Protein AF-A0A943JKK0-F1 (afdb_monomer)

pLDDT: mean 85.72, std 14.64, range [37.31, 97.94]

Radius of gyration: 27.7 Å; Cα contacts (8 Å, |Δi|>4): 119; chains: 1; bounding box: 68×50×71 Å

Nearest PDB structures (foldseek):
  3cra-assembly1_A  TM=4.492E-01  e=1.818E-02  Escherichia coli K-12
  8ub3-assembly1_A  TM=1.913E-01  e=5.369E+00  synthetic construct

Structure (mmCIF, N/CA/C/O backbone):
data_AF-A0A943JKK0-F1
#
_entry.id   AF-A0A943JKK0-F1
#
loop_
_atom_site.group_PDB
_atom_site.id
_atom_site.type_symbol
_atom_site.label_atom_id
_atom_site.label_alt_id
_atom_site.label_comp_id
_atom_site.label_asym_id
_atom_site.label_entity_id
_atom_site.label_seq_id
_atom_site.pdbx_PDB_ins_code
_atom_site.Cartn_x
_atom_site.Cartn_y
_atom_site.Cartn_z
_atom_site.occupancy
_atom_site.B_iso_or_equiv
_atom_site.auth_seq_id
_atom_site.auth_comp_id
_atom_site.auth_asym_id
_atom_site.auth_atom_id
_atom_site.pdbx_PDB_model_num
ATOM 1 N N . MET A 1 1 ? -3.121 -8.117 38.762 1.00 67.38 1 MET A N 1
ATOM 2 C CA . MET A 1 1 ? -2.708 -8.122 37.340 1.00 67.38 1 MET A CA 1
ATOM 3 C C . MET A 1 1 ? -3.431 -6.968 36.655 1.00 67.38 1 MET A C 1
ATOM 5 O O . MET A 1 1 ? -4.606 -6.793 36.949 1.00 67.38 1 MET A O 1
ATOM 9 N N . ILE A 1 2 ? -2.754 -6.141 35.850 1.00 78.62 2 ILE A N 1
ATOM 10 C CA . ILE A 1 2 ? -3.379 -5.007 35.141 1.00 78.62 2 ILE A CA 1
ATOM 11 C C . ILE A 1 2 ? -3.401 -5.348 33.651 1.00 78.62 2 ILE A C 1
ATOM 13 O O . ILE A 1 2 ? -2.342 -5.577 33.073 1.00 78.62 2 ILE A O 1
ATOM 17 N N . TYR A 1 3 ? -4.588 -5.366 33.047 1.00 81.94 3 TYR A N 1
ATOM 18 C CA . TYR A 1 3 ? -4.761 -5.507 31.602 1.00 81.94 3 TYR A CA 1
ATOM 19 C C . TYR A 1 3 ? -4.951 -4.117 30.996 1.00 81.94 3 TYR A C 1
ATOM 21 O O . TYR A 1 3 ? -5.782 -3.347 31.477 1.00 81.94 3 TYR A O 1
ATOM 29 N N . LYS A 1 4 ? -4.154 -3.779 29.979 1.00 85.88 4 LYS A N 1
ATOM 30 C CA . LYS A 1 4 ? -4.267 -2.507 29.260 1.00 85.88 4 LYS A CA 1
ATOM 31 C C . LYS A 1 4 ? -5.050 -2.728 27.974 1.00 85.88 4 LYS A C 1
ATOM 33 O O . LYS A 1 4 ? -4.668 -3.569 27.169 1.00 85.88 4 LYS A O 1
ATOM 38 N N . TYR A 1 5 ? -6.099 -1.938 27.795 1.00 82.69 5 TYR A N 1
ATOM 39 C CA . TYR A 1 5 ? -6.902 -1.889 26.582 1.00 82.69 5 TYR A CA 1
ATOM 40 C C . TYR A 1 5 ? -6.873 -0.448 26.074 1.00 82.69 5 TYR A C 1
ATOM 42 O O . TYR A 1 5 ? -7.141 0.468 26.845 1.00 82.69 5 TYR A O 1
ATOM 50 N N . ASN A 1 6 ? -6.512 -0.261 24.805 1.00 88.69 6 ASN A N 1
ATOM 51 C CA . ASN A 1 6 ? -6.452 1.043 24.142 1.00 88.69 6 ASN A CA 1
ATOM 52 C C . ASN A 1 6 ? -7.433 1.015 22.972 1.00 88.69 6 ASN A C 1
ATOM 54 O O . ASN A 1 6 ? -7.021 0.890 21.821 1.00 88.69 6 ASN A O 1
ATOM 58 N N . LYS A 1 7 ? -8.726 1.006 23.296 1.00 92.12 7 LYS A N 1
ATOM 59 C CA . LYS A 1 7 ? -9.791 0.921 22.304 1.00 92.12 7 LYS A CA 1
ATOM 60 C C . LYS A 1 7 ? -10.998 1.744 22.706 1.00 92.12 7 LYS A C 1
ATOM 62 O O . LYS A 1 7 ? -11.273 1.910 23.896 1.00 92.12 7 LYS A O 1
ATOM 67 N N . LEU A 1 8 ? -11.728 2.206 21.700 1.00 95.25 8 LEU A N 1
ATOM 68 C CA . LEU A 1 8 ? -13.036 2.812 21.878 1.00 95.25 8 LEU A CA 1
ATOM 69 C C . LEU A 1 8 ? -14.038 1.742 22.339 1.00 95.25 8 LEU A C 1
ATOM 71 O O . LEU A 1 8 ? -14.029 0.616 21.843 1.00 95.25 8 LEU A O 1
ATOM 75 N N . VAL A 1 9 ? -14.896 2.071 23.303 1.00 94.94 9 VAL A N 1
ATOM 76 C CA . VAL A 1 9 ? -15.933 1.171 23.834 1.00 94.94 9 VAL A CA 1
ATOM 77 C C . VAL A 1 9 ? -17.267 1.905 23.914 1.00 94.94 9 VAL A C 1
ATOM 79 O O . VAL A 1 9 ? -17.288 3.130 23.974 1.00 94.94 9 VAL A O 1
ATOM 82 N N . ARG A 1 10 ? -18.382 1.163 23.934 1.00 94.19 10 ARG A N 1
ATOM 83 C CA . ARG A 1 10 ? -19.717 1.744 24.150 1.00 94.19 10 ARG A CA 1
ATOM 84 C C . ARG A 1 10 ? -19.819 2.353 25.555 1.00 94.19 10 ARG A C 1
ATOM 86 O O . ARG A 1 10 ? -19.245 1.824 26.507 1.00 94.19 10 ARG A O 1
ATOM 93 N N . ASP A 1 11 ? -20.649 3.382 25.695 1.00 93.12 11 ASP A N 1
ATOM 94 C CA . ASP A 1 11 ? -20.780 4.199 26.914 1.00 93.12 11 ASP A CA 1
ATOM 95 C C . ASP A 1 11 ? -21.066 3.398 28.196 1.00 93.12 11 ASP A C 1
ATOM 97 O O . ASP A 1 11 ? -20.655 3.788 29.284 1.00 93.12 11 ASP A O 1
ATOM 101 N N . LYS A 1 12 ? -21.756 2.257 28.079 1.00 94.88 12 LYS A N 1
ATOM 102 C CA . LYS A 1 12 ? -22.146 1.413 29.223 1.00 94.88 12 LYS A CA 1
ATOM 103 C C . LYS A 1 12 ? -21.113 0.350 29.608 1.00 94.88 12 LYS A C 1
ATOM 105 O O . LYS A 1 12 ? -21.279 -0.301 30.637 1.00 94.88 12 LYS A O 1
ATOM 110 N N . ILE A 1 13 ? -20.048 0.170 28.825 1.00 92.81 13 ILE A N 1
ATOM 111 C CA . ILE A 1 13 ? -19.013 -0.837 29.106 1.00 92.81 13 ILE A CA 1
ATOM 112 C C . ILE A 1 13 ? -18.278 -0.556 30.426 1.00 92.81 13 ILE A C 1
ATOM 114 O O . ILE A 1 13 ? -18.107 -1.500 31.199 1.00 92.81 13 ILE A O 1
ATOM 118 N N . PRO A 1 14 ? -17.888 0.694 30.758 1.00 92.44 14 PRO A N 1
ATOM 119 C CA . PRO A 1 14 ? -17.318 0.990 32.071 1.00 92.44 14 PRO A CA 1
ATOM 120 C C . PRO A 1 14 ? -18.225 0.560 33.237 1.00 92.44 14 PRO A C 1
ATOM 122 O O . PRO A 1 14 ? -17.764 -0.126 34.148 1.00 92.44 14 PRO A O 1
ATOM 125 N N . GLU A 1 15 ? -19.526 0.870 33.175 1.00 92.88 15 GLU A N 1
ATOM 126 C CA . GLU A 1 15 ? -20.497 0.481 34.212 1.00 92.88 15 GLU A CA 1
ATOM 127 C C . GLU A 1 15 ? -20.644 -1.042 34.341 1.00 92.88 15 GLU A C 1
ATOM 129 O O . GLU A 1 15 ? -20.812 -1.579 35.438 1.00 92.88 15 GLU A O 1
ATOM 134 N N . GLU A 1 16 ? -20.603 -1.760 33.221 1.00 93.50 16 GLU A N 1
ATOM 135 C CA . GLU A 1 16 ? -20.696 -3.217 33.208 1.00 93.50 16 GLU A CA 1
ATOM 136 C C . GLU A 1 16 ? -19.459 -3.876 33.833 1.00 93.50 16 GLU A C 1
ATOM 138 O O . GLU A 1 16 ? -19.587 -4.827 34.609 1.00 93.50 16 GLU A O 1
ATOM 143 N N . ILE A 1 17 ? -18.266 -3.334 33.571 1.00 90.94 17 ILE A N 1
ATOM 144 C CA . ILE A 1 17 ? -17.017 -3.795 34.192 1.00 90.94 17 ILE A CA 1
ATOM 145 C C . ILE A 1 17 ? -17.070 -3.598 35.714 1.00 90.94 17 ILE A C 1
ATOM 147 O O . ILE A 1 17 ? -16.696 -4.507 36.463 1.00 90.94 17 ILE A O 1
ATOM 151 N N . GLU A 1 18 ? -17.578 -2.455 36.179 1.00 91.31 18 GLU A N 1
ATOM 152 C CA . GLU A 1 18 ? -17.742 -2.173 37.609 1.00 91.31 18 GLU A CA 1
ATOM 153 C C . GLU A 1 18 ? -18.743 -3.114 38.286 1.00 91.31 18 GLU A C 1
ATOM 155 O O . GLU A 1 18 ? -18.465 -3.633 39.371 1.00 91.31 18 GLU A O 1
ATOM 160 N N . LYS A 1 19 ? -19.864 -3.428 37.624 1.00 92.56 19 LYS A N 1
ATOM 161 C CA . LYS A 1 19 ? -20.847 -4.413 38.115 1.00 92.56 19 LYS A CA 1
ATOM 162 C C . LYS A 1 19 ? -20.263 -5.819 38.268 1.00 92.56 19 LYS A C 1
ATOM 164 O O . LYS A 1 19 ? -20.701 -6.566 39.138 1.00 92.56 19 LYS A O 1
ATOM 169 N N . GLN A 1 20 ? -19.247 -6.172 37.482 1.00 92.19 20 GLN A N 1
ATOM 170 C CA . GLN A 1 20 ? -18.499 -7.429 37.630 1.00 92.19 20 GLN A CA 1
ATOM 171 C C . GLN A 1 20 ? -17.462 -7.390 38.773 1.00 92.19 20 GLN A C 1
ATOM 173 O O . GLN A 1 20 ? -16.657 -8.314 38.905 1.00 92.19 20 GLN A O 1
ATOM 178 N N . GLY A 1 21 ? -17.431 -6.324 39.581 1.00 90.81 21 GLY A N 1
ATOM 179 C CA . GLY A 1 21 ? -16.485 -6.141 40.686 1.00 90.81 21 GLY A CA 1
ATOM 180 C C . GLY A 1 21 ? -15.066 -5.771 40.240 1.00 90.81 21 GLY A C 1
ATOM 181 O O . GLY A 1 21 ? -14.140 -5.779 41.055 1.00 90.81 21 GLY A O 1
ATOM 182 N N . LYS A 1 22 ? -14.868 -5.458 38.954 1.00 91.44 22 LYS A N 1
ATOM 183 C CA . LYS A 1 22 ? -13.583 -5.015 38.399 1.00 91.44 22 LYS A CA 1
ATOM 184 C C . LYS A 1 22 ? -13.527 -3.487 38.403 1.00 91.44 22 LYS A C 1
ATOM 186 O O . LYS A 1 22 ? -14.546 -2.819 38.337 1.00 91.44 22 LYS A O 1
ATOM 191 N N . LYS A 1 23 ? -12.324 -2.915 38.458 1.00 88.25 23 LYS A N 1
ATOM 192 C CA . LYS A 1 23 ? -12.119 -1.465 38.311 1.00 88.25 23 LYS A CA 1
ATOM 193 C C . LYS A 1 23 ? -11.547 -1.176 36.928 1.00 88.25 23 LYS A C 1
ATOM 195 O O . LYS A 1 23 ? -10.556 -1.804 36.553 1.00 88.25 23 LYS A O 1
ATOM 200 N N . CYS A 1 24 ? -12.128 -0.229 36.196 1.00 91.00 24 CYS A N 1
ATOM 201 C CA . CYS A 1 24 ? -11.593 0.256 34.923 1.00 91.00 24 CYS A CA 1
ATOM 202 C C . CYS A 1 24 ? -11.137 1.713 35.022 1.00 91.00 24 CYS A C 1
ATOM 204 O O . CYS A 1 24 ? -11.625 2.481 35.846 1.00 91.00 24 CYS A O 1
ATOM 206 N N . LYS A 1 25 ? -10.200 2.093 34.154 1.00 92.06 25 LYS A N 1
ATOM 207 C CA . LYS A 1 25 ? -9.809 3.483 33.915 1.00 92.06 25 LYS A CA 1
ATOM 208 C C . LYS A 1 25 ? -10.159 3.808 32.465 1.00 92.06 25 LYS A C 1
ATOM 210 O O . LYS A 1 25 ? -9.805 3.024 31.590 1.00 92.06 25 LYS A O 1
ATOM 215 N N . TYR A 1 26 ? -10.821 4.934 32.232 1.00 93.12 26 TYR A N 1
ATOM 216 C CA . TYR A 1 26 ? -11.187 5.419 30.902 1.00 93.12 26 TYR A CA 1
ATOM 217 C C . TYR A 1 26 ? -10.984 6.937 30.816 1.00 93.12 26 TYR A C 1
ATOM 219 O O . TYR A 1 26 ? -10.815 7.605 31.838 1.00 93.12 26 TYR A O 1
ATOM 227 N N . GLU A 1 27 ? -10.973 7.463 29.597 1.00 94.00 27 GLU A N 1
ATOM 228 C CA . GLU A 1 27 ? -10.945 8.894 29.296 1.00 94.00 27 GLU A CA 1
ATOM 229 C C . GLU A 1 27 ? -12.020 9.217 28.254 1.00 94.00 27 GLU A C 1
ATOM 231 O O . GLU A 1 27 ? -12.395 8.351 27.465 1.00 94.00 27 GLU A O 1
ATOM 236 N N . ILE A 1 28 ? -12.523 10.452 28.263 1.00 95.12 28 ILE A N 1
ATOM 237 C CA . ILE A 1 28 ? -13.412 10.957 27.213 1.00 95.12 28 ILE A CA 1
ATOM 238 C C . ILE A 1 28 ? -12.535 11.638 26.162 1.00 95.12 28 ILE A C 1
ATOM 240 O O . ILE A 1 28 ? -11.741 12.517 26.499 1.00 95.12 28 ILE A O 1
ATOM 244 N N . LEU A 1 29 ? -12.648 11.196 24.910 1.00 94.50 29 LEU A N 1
ATOM 245 C CA . LEU A 1 29 ? -11.827 11.683 23.802 1.00 94.50 29 LEU A CA 1
ATOM 246 C C . LEU A 1 29 ? -12.318 13.043 23.287 1.00 94.50 29 LEU A C 1
ATOM 248 O O . LEU A 1 29 ? -13.509 13.343 23.337 1.00 94.50 29 LEU A O 1
ATOM 252 N N . ASP A 1 30 ? -11.387 13.842 22.766 1.00 95.19 30 ASP A N 1
ATOM 253 C CA . ASP A 1 30 ? -11.696 15.016 21.941 1.00 95.19 30 ASP A CA 1
ATOM 254 C C . ASP A 1 30 ? -12.118 14.598 20.518 1.00 95.19 30 ASP A C 1
ATOM 256 O O . ASP A 1 30 ? -11.914 13.450 20.121 1.00 95.19 30 ASP A O 1
ATOM 260 N N . ASP A 1 31 ? -12.688 15.525 19.743 1.00 91.94 31 ASP A N 1
ATOM 261 C CA . ASP A 1 31 ? -13.208 15.243 18.398 1.00 91.94 31 ASP A CA 1
ATOM 262 C C . ASP A 1 31 ? -12.147 14.639 17.461 1.00 91.94 31 ASP A C 1
ATOM 264 O O . ASP A 1 31 ? -12.410 13.651 16.773 1.00 91.94 31 ASP A O 1
ATOM 268 N N . GLU A 1 32 ? -10.926 15.183 17.447 1.00 90.81 32 GLU A N 1
ATOM 269 C CA . GLU A 1 32 ? -9.872 14.719 16.538 1.00 90.81 32 GLU A CA 1
ATOM 270 C C . GLU A 1 32 ? -9.444 13.280 16.862 1.00 90.81 32 GLU A C 1
ATOM 272 O O . GLU A 1 32 ? -9.317 12.438 15.965 1.00 90.81 32 GLU A O 1
ATOM 277 N N . LYS A 1 33 ? -9.236 12.978 18.148 1.00 93.25 33 LYS A N 1
ATOM 278 C CA . LYS A 1 33 ? -8.909 11.624 18.602 1.00 93.25 33 LYS A CA 1
ATOM 279 C C . LYS A 1 33 ? -10.082 10.678 18.396 1.00 93.25 33 LYS A C 1
ATOM 281 O O . LYS A 1 33 ? -9.866 9.569 17.920 1.00 93.25 33 LYS A O 1
ATOM 286 N N . TYR A 1 34 ? -11.304 11.106 18.700 1.00 94.56 34 TYR A N 1
ATOM 287 C CA . TYR A 1 34 ? -12.506 10.296 18.527 1.00 94.56 34 TYR A CA 1
ATOM 288 C C . TYR A 1 34 ? -12.706 9.880 17.065 1.00 94.56 34 TYR A C 1
ATOM 290 O O . TYR A 1 34 ? -12.940 8.704 16.798 1.00 94.56 34 TYR A O 1
ATOM 298 N N . SER A 1 35 ? -12.507 10.799 16.114 1.00 92.38 35 SER A N 1
ATOM 299 C CA . SER A 1 35 ? -12.562 10.500 14.677 1.00 92.38 35 SER A CA 1
ATOM 300 C C . SER A 1 35 ? -11.585 9.386 14.273 1.00 92.38 35 SER A C 1
ATOM 302 O O . SER A 1 35 ? -11.971 8.424 13.608 1.00 92.38 35 SER A O 1
ATOM 304 N N . LYS A 1 36 ? -10.328 9.469 14.735 1.00 93.38 36 LYS A N 1
ATOM 305 C CA . LYS A 1 36 ? -9.298 8.448 14.465 1.00 93.38 36 LYS A CA 1
ATOM 306 C C . LYS A 1 36 ? -9.621 7.114 15.140 1.00 93.38 36 LYS A C 1
ATOM 308 O O . LYS A 1 36 ? -9.388 6.057 14.556 1.00 93.38 36 LYS A O 1
ATOM 313 N N . GLU A 1 37 ? -10.136 7.147 16.367 1.00 96.00 37 GLU A N 1
ATOM 314 C CA . GLU A 1 37 ? -10.514 5.936 17.098 1.00 96.00 37 GLU A CA 1
ATOM 315 C C . GLU A 1 37 ? -11.773 5.271 16.518 1.00 96.00 37 GLU A C 1
ATOM 317 O O . GLU A 1 37 ? -11.855 4.049 16.558 1.00 96.00 37 GLU A O 1
ATOM 322 N N . LEU A 1 38 ? -12.701 6.013 15.898 1.00 96.31 38 LEU A N 1
ATOM 323 C CA . LEU A 1 38 ? -13.831 5.440 15.153 1.00 96.31 38 LEU A CA 1
ATOM 324 C C . LEU A 1 38 ? -13.374 4.617 13.939 1.00 96.31 38 LEU A C 1
ATOM 326 O O . LEU A 1 38 ? -13.871 3.510 13.738 1.00 96.31 38 LEU A O 1
ATOM 330 N N . ASP A 1 39 ? -12.408 5.114 13.157 1.00 94.12 39 ASP A N 1
ATOM 331 C CA . ASP A 1 39 ? -11.861 4.366 12.014 1.00 94.12 39 ASP A CA 1
ATOM 332 C C . ASP A 1 39 ? -11.150 3.082 12.481 1.00 94.12 39 ASP A C 1
ATOM 334 O O . ASP A 1 39 ? -11.332 2.010 11.897 1.00 94.12 39 ASP A O 1
ATOM 338 N N . LYS A 1 40 ? -10.381 3.159 13.578 1.00 95.31 40 LYS A N 1
ATOM 339 C CA . LYS A 1 40 ? -9.772 1.972 14.202 1.00 95.31 40 LYS A CA 1
ATOM 340 C C . LYS A 1 40 ? -10.826 1.000 14.717 1.00 95.31 40 LYS A C 1
ATOM 342 O O . LYS A 1 40 ? -10.668 -0.205 14.538 1.00 95.31 40 LYS A O 1
ATOM 347 N N . LYS A 1 41 ? -11.893 1.517 15.328 1.00 96.75 41 LYS A N 1
ATOM 348 C CA . LYS A 1 41 ? -12.983 0.706 15.862 1.00 96.75 41 LYS A CA 1
ATOM 349 C C . LYS A 1 41 ? -13.714 -0.039 14.751 1.00 96.75 41 LYS A C 1
ATOM 351 O O . LYS A 1 41 ? -13.982 -1.220 14.904 1.00 96.75 41 LYS A O 1
ATOM 356 N N . LEU A 1 42 ? -13.944 0.597 13.600 1.00 97.38 42 LEU A N 1
ATOM 357 C CA . LEU A 1 42 ? -14.543 -0.066 12.440 1.00 97.38 42 LEU A CA 1
ATOM 358 C C . LEU A 1 42 ? -13.690 -1.250 11.964 1.00 97.38 42 LEU A C 1
ATOM 360 O O . LEU A 1 42 ? -14.228 -2.312 11.670 1.00 97.38 42 LEU A O 1
ATOM 364 N N . LEU A 1 43 ? -12.366 -1.081 11.912 1.00 96.00 43 LEU A N 1
ATOM 365 C CA . LEU A 1 43 ? -11.452 -2.169 11.559 1.00 96.00 43 LEU A CA 1
ATOM 366 C C . LEU A 1 43 ? -11.437 -3.285 12.612 1.00 96.00 43 LEU A C 1
ATOM 368 O O . LEU A 1 43 ? -11.379 -4.451 12.232 1.00 96.00 43 LEU A O 1
ATOM 372 N N . GLU A 1 44 ? -11.477 -2.952 13.907 1.00 95.06 44 GLU A N 1
ATOM 373 C CA . GLU A 1 44 ? -11.594 -3.934 14.999 1.00 95.06 44 GLU A CA 1
ATOM 374 C C . GLU A 1 44 ? -12.835 -4.812 14.791 1.00 95.06 44 GLU A C 1
ATOM 376 O O . GLU A 1 44 ? -12.687 -6.016 14.601 1.00 95.06 44 GLU A O 1
ATOM 381 N N . GLU A 1 45 ? -14.026 -4.210 14.706 1.00 96.38 45 GLU A N 1
ATOM 382 C CA . GLU A 1 45 ? -15.291 -4.955 14.599 1.00 96.38 45 GLU A CA 1
ATOM 383 C C . GLU A 1 45 ? -15.401 -5.754 13.292 1.00 96.38 45 GLU A C 1
ATOM 385 O O . GLU A 1 45 ? -15.892 -6.881 13.276 1.00 96.38 45 GLU A O 1
ATOM 390 N N . VAL A 1 46 ? -14.906 -5.214 12.170 1.00 97.50 46 VAL A N 1
ATOM 391 C CA . VAL A 1 46 ? -14.877 -5.954 10.896 1.00 97.50 46 VAL A CA 1
ATOM 392 C C . VAL A 1 46 ? -13.976 -7.184 11.002 1.00 97.50 46 VAL A C 1
ATOM 394 O O . VAL A 1 46 ? -14.335 -8.240 10.484 1.00 97.50 46 VAL A O 1
ATOM 397 N N . ASN A 1 47 ? -12.828 -7.081 11.677 1.00 95.12 47 ASN A N 1
ATOM 398 C CA . ASN A 1 47 ? -11.946 -8.228 11.894 1.00 95.12 47 ASN A CA 1
ATOM 399 C C . ASN A 1 47 ? -12.558 -9.249 12.865 1.00 95.12 47 ASN A C 1
ATOM 401 O O . ASN A 1 47 ? -12.418 -10.449 12.630 1.00 95.12 47 ASN A O 1
ATOM 405 N N . GLU A 1 48 ? -13.258 -8.803 13.913 1.00 94.44 48 GLU A N 1
ATOM 406 C CA . GLU A 1 48 ? -13.999 -9.691 14.821 1.00 94.44 48 GLU A CA 1
ATOM 407 C C . GLU A 1 48 ? -15.117 -10.435 14.066 1.00 94.44 48 GLU A C 1
ATOM 409 O O . GLU A 1 48 ? -15.195 -11.666 14.141 1.00 94.44 48 GLU A O 1
ATOM 414 N N . TYR A 1 49 ? -15.878 -9.742 13.210 1.00 97.19 49 TYR A N 1
ATOM 415 C CA . TYR A 1 49 ? -16.862 -10.367 12.322 1.00 97.19 49 TYR A CA 1
ATOM 416 C C . TYR A 1 49 ? -16.227 -11.352 11.329 1.00 97.19 49 TYR A C 1
ATOM 418 O O . TYR A 1 49 ? -16.753 -12.443 11.141 1.00 97.19 49 TYR A O 1
ATOM 426 N N . ILE A 1 50 ? -15.092 -11.024 10.705 1.00 94.62 50 ILE A N 1
ATOM 427 C CA . ILE A 1 50 ? -14.381 -11.960 9.813 1.00 94.62 50 ILE A CA 1
ATOM 428 C C . ILE A 1 50 ? -13.874 -13.190 10.586 1.00 94.62 50 ILE A C 1
ATOM 430 O O . ILE A 1 50 ? -13.765 -14.272 10.012 1.00 94.62 50 ILE A O 1
ATOM 434 N N . SER A 1 51 ? -13.562 -13.061 11.877 1.00 94.62 51 SER A N 1
ATOM 435 C CA . SER A 1 51 ? -13.099 -14.187 12.692 1.00 94.62 51 SER A CA 1
ATOM 436 C C . SER A 1 51 ? -14.240 -15.112 13.129 1.00 94.62 51 SER A C 1
ATOM 438 O O . SER A 1 51 ? -14.092 -16.329 13.047 1.00 94.62 51 SER A O 1
ATOM 440 N N . ASP A 1 52 ? -15.352 -14.559 13.616 1.00 94.31 52 ASP A N 1
ATOM 441 C CA . ASP A 1 52 ? -16.437 -15.325 14.258 1.00 94.31 52 ASP A CA 1
ATOM 442 C C . ASP A 1 52 ? -17.669 -15.514 13.351 1.00 94.31 52 ASP A C 1
ATOM 444 O O . ASP A 1 52 ? -18.450 -16.445 13.525 1.00 94.31 52 ASP A O 1
ATOM 448 N N . HIS A 1 53 ? -17.844 -14.657 12.340 1.00 92.81 53 HIS A N 1
ATOM 449 C CA . HIS A 1 53 ? -18.996 -14.617 11.426 1.00 92.81 53 HIS A CA 1
ATOM 450 C C . HIS A 1 53 ? -20.362 -14.565 12.135 1.00 92.81 53 HIS A C 1
ATOM 452 O O . HIS A 1 53 ? -21.382 -14.953 11.558 1.00 92.81 53 HIS A O 1
ATOM 458 N N . SER A 1 54 ? -20.407 -14.094 13.384 1.00 96.56 54 SER A N 1
ATOM 459 C CA . SER A 1 54 ? -21.626 -14.098 14.185 1.00 96.56 54 SER A CA 1
ATOM 460 C C . SER A 1 54 ? -22.481 -12.849 13.960 1.00 96.56 54 SER A C 1
ATOM 462 O O . SER A 1 54 ? -21.999 -11.759 13.643 1.00 96.56 54 SER A O 1
ATOM 464 N N . GLU A 1 55 ? -23.794 -13.007 14.146 1.00 96.56 55 GLU A N 1
ATOM 465 C CA . GLU A 1 55 ? -24.767 -11.909 14.040 1.00 96.56 55 GLU A CA 1
ATOM 466 C C . GLU A 1 55 ? -24.479 -10.783 15.043 1.00 96.56 55 GLU A C 1
ATOM 468 O O . GLU A 1 55 ? -24.779 -9.619 14.778 1.00 96.56 55 GLU A O 1
ATOM 473 N N . LYS A 1 56 ? -23.868 -11.129 16.183 1.00 94.56 56 LYS A N 1
ATOM 474 C CA . LYS A 1 56 ? -23.480 -10.183 17.226 1.00 94.56 56 LYS A CA 1
ATOM 475 C C . LYS A 1 56 ? -22.412 -9.213 16.715 1.00 94.56 56 LYS A C 1
ATOM 477 O O . LYS A 1 56 ? -22.640 -8.009 16.751 1.00 94.56 56 LYS A O 1
ATOM 482 N N . GLU A 1 57 ? -21.328 -9.734 16.146 1.00 95.69 57 GLU A N 1
ATOM 483 C CA . GLU A 1 57 ? -20.247 -8.894 15.616 1.00 95.69 57 GLU A CA 1
ATOM 484 C C . GLU A 1 57 ? -20.697 -8.113 14.365 1.00 95.69 57 GLU A C 1
ATOM 486 O O . GLU A 1 57 ? -20.295 -6.972 14.143 1.00 95.69 57 GLU A O 1
ATOM 491 N N . MET A 1 58 ? -21.645 -8.650 13.583 1.00 96.62 58 MET A N 1
ATOM 492 C CA . MET A 1 58 ? -22.291 -7.882 12.508 1.00 96.62 58 MET A CA 1
ATOM 493 C C . MET A 1 58 ? -23.066 -6.663 13.042 1.00 96.62 58 MET A C 1
ATOM 495 O O . MET A 1 58 ? -23.037 -5.593 12.426 1.00 96.62 58 MET A O 1
ATOM 499 N N . ALA A 1 59 ? -23.768 -6.806 14.170 1.00 96.50 59 ALA A N 1
ATOM 500 C CA . ALA A 1 59 ? -24.469 -5.696 14.809 1.00 96.50 59 ALA A CA 1
ATOM 501 C C . ALA A 1 59 ? -23.491 -4.644 15.358 1.00 96.50 59 ALA A C 1
ATOM 503 O O . ALA A 1 59 ? -23.778 -3.447 15.279 1.00 96.50 59 ALA A O 1
ATOM 504 N N . ASP A 1 60 ? -22.326 -5.068 15.852 1.00 95.69 60 ASP A N 1
ATOM 505 C CA . ASP A 1 60 ? -21.269 -4.160 16.296 1.00 95.69 60 ASP A CA 1
ATOM 506 C C . ASP A 1 60 ? -20.665 -3.367 15.118 1.00 95.69 60 ASP A C 1
ATOM 508 O O . ASP A 1 60 ? -20.566 -2.140 15.204 1.00 95.69 60 ASP A O 1
ATOM 512 N N . VAL A 1 61 ? -20.429 -3.991 13.954 1.00 97.75 61 VAL A N 1
ATOM 513 C CA . VAL A 1 61 ? -20.052 -3.267 12.717 1.00 97.75 61 VAL A CA 1
ATOM 514 C C . VAL A 1 61 ? -21.110 -2.225 12.324 1.00 97.75 61 VAL A C 1
ATOM 516 O O . VAL A 1 61 ? -20.771 -1.086 11.985 1.00 97.75 61 VAL A O 1
ATOM 519 N N . GLN A 1 62 ? -22.400 -2.578 12.375 1.00 96.94 62 GLN A N 1
ATOM 520 C CA . GLN A 1 62 ? -23.482 -1.639 12.050 1.00 96.94 62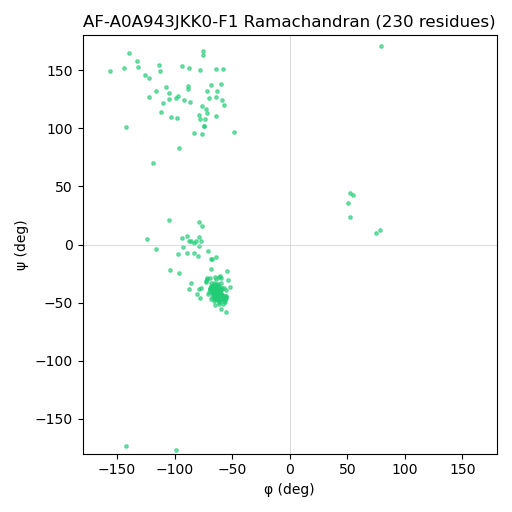 GLN A CA 1
ATOM 521 C C . GLN A 1 62 ? -23.548 -0.453 13.019 1.00 96.94 62 GLN A C 1
ATOM 523 O O . GLN A 1 62 ? -23.793 0.674 12.583 1.00 96.94 62 GLN A O 1
ATOM 528 N N . GLU A 1 63 ? -23.327 -0.680 14.314 1.00 97.94 63 GLU A N 1
ATOM 529 C CA . GLU A 1 63 ? -23.280 0.393 15.307 1.00 97.94 63 GLU A CA 1
ATOM 530 C C . GLU A 1 63 ? -22.173 1.397 14.982 1.00 97.94 63 GLU A C 1
ATOM 532 O O . GLU A 1 63 ? -22.418 2.605 14.974 1.00 97.94 63 GLU A O 1
ATOM 537 N N . VAL A 1 64 ? -20.970 0.911 14.661 1.00 97.25 64 VAL A N 1
ATOM 538 C CA . VAL A 1 64 ? -19.841 1.791 14.342 1.00 97.25 64 VAL A CA 1
ATOM 539 C C . VAL A 1 64 ? -20.127 2.612 13.085 1.00 97.25 64 VAL A C 1
ATOM 541 O O . VAL A 1 64 ? -19.870 3.816 13.070 1.00 97.25 64 VAL A O 1
ATOM 544 N N . LEU A 1 65 ? -20.732 2.015 12.052 1.00 97.19 65 LEU A N 1
ATOM 545 C CA . LEU A 1 65 ? -21.149 2.755 10.857 1.00 97.19 65 LEU A CA 1
ATOM 546 C C . LEU A 1 65 ? -22.160 3.862 11.189 1.00 97.19 65 LEU A C 1
ATOM 548 O O . LEU A 1 65 ? -22.012 4.984 10.703 1.00 97.19 65 LEU A O 1
ATOM 552 N N . LYS A 1 66 ? -23.144 3.592 12.054 1.00 96.19 66 LYS A N 1
ATOM 553 C CA . LYS A 1 66 ? -24.102 4.612 12.514 1.00 96.19 66 LYS A CA 1
ATOM 554 C C . LYS A 1 66 ? -23.429 5.723 13.316 1.00 96.19 66 LYS A C 1
ATOM 556 O O . LYS A 1 66 ? -23.749 6.896 13.119 1.00 96.19 66 LYS A O 1
ATOM 561 N N . ALA A 1 67 ? -22.473 5.379 14.177 1.00 96.38 67 ALA A N 1
ATOM 562 C CA . ALA A 1 67 ? -21.686 6.359 14.919 1.00 96.38 67 ALA A CA 1
ATOM 563 C C . ALA A 1 67 ? -20.883 7.270 13.974 1.00 96.38 67 ALA A C 1
ATOM 565 O O . ALA A 1 67 ? -20.875 8.487 14.165 1.00 96.38 67 ALA A O 1
ATOM 566 N N . ILE A 1 68 ? -20.282 6.707 12.919 1.00 96.38 68 ILE A N 1
ATOM 567 C CA . ILE A 1 68 ? -19.554 7.459 11.886 1.00 96.38 68 ILE A CA 1
ATOM 568 C C . ILE A 1 68 ? -20.494 8.383 11.106 1.00 96.38 68 ILE A C 1
ATOM 570 O O . ILE A 1 68 ? -20.159 9.550 10.916 1.00 96.38 68 ILE A O 1
ATOM 574 N N . ILE A 1 69 ? -21.664 7.890 10.680 1.00 95.25 69 ILE A N 1
ATOM 575 C CA . ILE A 1 69 ? -22.672 8.690 9.966 1.00 95.25 69 ILE A CA 1
ATOM 576 C C . ILE A 1 69 ? -23.061 9.912 10.797 1.00 95.25 69 ILE A C 1
ATOM 578 O O . ILE A 1 69 ? -23.005 11.037 10.306 1.00 95.25 69 ILE A O 1
ATOM 582 N N . LYS A 1 70 ? -23.379 9.697 12.077 1.00 95.00 70 LYS A N 1
ATOM 583 C CA . LYS A 1 70 ? -23.763 10.769 12.997 1.00 95.00 70 LYS A CA 1
ATOM 584 C C . LYS A 1 70 ? -22.623 11.754 13.254 1.00 95.00 70 LYS A C 1
ATOM 586 O O . LYS A 1 70 ? -22.854 12.956 13.257 1.00 95.00 70 LYS A O 1
ATOM 591 N N . TYR A 1 71 ? -21.409 11.260 13.494 1.00 95.25 71 TYR A N 1
ATOM 592 C CA . TYR A 1 71 ? -20.259 12.109 13.811 1.00 95.25 71 TYR A CA 1
ATOM 593 C C . TYR A 1 71 ? -19.816 12.965 12.615 1.00 95.25 71 TYR A C 1
ATOM 595 O O . TYR A 1 71 ? -19.448 14.122 12.789 1.00 95.25 71 TYR A O 1
ATOM 603 N N . ARG A 1 72 ? -19.875 12.413 11.396 1.00 93.81 72 ARG A N 1
ATOM 604 C CA . ARG A 1 72 ? -19.473 13.102 10.158 1.00 93.81 72 ARG A CA 1
ATOM 605 C C . ARG A 1 72 ? -20.606 13.889 9.487 1.00 93.81 72 ARG A C 1
ATOM 607 O O . ARG A 1 72 ? -20.404 14.358 8.372 1.00 93.81 72 ARG A O 1
ATOM 614 N N . ASP A 1 73 ? -21.766 14.005 10.137 1.00 94.12 73 ASP A N 1
ATOM 615 C CA . ASP A 1 73 ? -22.965 14.678 9.611 1.00 94.12 73 ASP A CA 1
ATOM 616 C C . ASP A 1 73 ? -23.381 14.167 8.215 1.00 94.12 73 ASP A C 1
ATOM 618 O O . ASP A 1 73 ? -23.659 14.917 7.280 1.00 94.12 73 ASP A O 1
ATOM 622 N N . ILE A 1 74 ? -23.356 12.842 8.046 1.00 95.12 74 ILE A N 1
ATOM 623 C CA . ILE A 1 74 ? -23.741 12.175 6.801 1.00 95.12 74 ILE A CA 1
ATOM 624 C C . ILE A 1 74 ? -25.248 11.900 6.831 1.00 95.12 74 ILE A C 1
ATOM 626 O O . ILE A 1 74 ? -25.773 11.357 7.801 1.00 95.12 74 ILE A O 1
ATOM 630 N N . ASP A 1 75 ? -25.948 12.199 5.736 1.00 93.12 75 ASP A N 1
ATOM 631 C CA . ASP A 1 75 ? -27.354 11.817 5.575 1.00 93.12 75 ASP A CA 1
ATOM 632 C C . ASP A 1 75 ? -27.480 10.307 5.296 1.00 93.12 75 ASP A C 1
ATOM 634 O O . ASP A 1 75 ? -27.157 9.818 4.207 1.00 93.12 75 ASP A O 1
ATOM 638 N N . GLU A 1 76 ? -27.970 9.564 6.289 1.00 93.38 76 GLU A N 1
ATOM 639 C CA . GLU A 1 76 ? -28.197 8.117 6.207 1.00 93.38 76 GLU A CA 1
ATOM 640 C C . GLU A 1 76 ? -29.142 7.740 5.052 1.00 93.38 76 GLU A C 1
ATOM 642 O O . GLU A 1 76 ? -28.891 6.760 4.343 1.00 93.38 76 GLU A O 1
ATOM 647 N N . ASN A 1 77 ? -30.178 8.546 4.786 1.00 94.12 77 ASN A N 1
ATOM 648 C CA . ASN A 1 77 ? -31.104 8.286 3.680 1.00 94.12 77 ASN A CA 1
ATOM 649 C C . ASN A 1 77 ? -30.385 8.410 2.341 1.00 94.12 77 ASN A C 1
ATOM 651 O O . ASN A 1 77 ? -30.563 7.573 1.454 1.00 94.12 77 ASN A O 1
ATOM 655 N N . ARG A 1 78 ? -29.518 9.419 2.209 1.00 93.62 78 ARG A N 1
ATOM 656 C CA . ARG A 1 78 ? -28.724 9.620 0.999 1.00 93.62 78 ARG A CA 1
ATOM 657 C C . ARG A 1 78 ? -27.763 8.460 0.746 1.00 93.62 78 ARG A C 1
ATOM 659 O O . ARG A 1 78 ? -27.592 8.050 -0.404 1.00 93.62 78 ARG A O 1
ATOM 666 N N . VAL A 1 79 ? -27.144 7.914 1.792 1.00 93.00 79 VAL A N 1
ATOM 667 C CA . VAL A 1 79 ? -26.278 6.728 1.676 1.00 93.00 79 VAL A CA 1
ATOM 668 C C . VAL A 1 79 ? -27.076 5.522 1.178 1.00 93.00 79 VAL A C 1
ATOM 670 O O . VAL A 1 79 ? -26.632 4.835 0.253 1.00 93.00 79 VAL A O 1
ATOM 673 N N . GLU A 1 80 ? -28.273 5.298 1.718 1.00 93.81 80 GLU A N 1
ATOM 674 C CA . GLU A 1 80 ? -29.131 4.188 1.297 1.00 93.81 80 GLU A CA 1
ATOM 675 C C . GLU A 1 80 ? -29.652 4.361 -0.141 1.00 93.81 80 GLU A C 1
ATOM 677 O O . GLU A 1 80 ? -29.685 3.399 -0.914 1.00 93.81 80 GLU A O 1
ATOM 682 N N . GLU A 1 81 ? -29.987 5.585 -0.557 1.00 94.44 81 GLU A N 1
ATOM 683 C CA . GLU A 1 81 ? -30.302 5.898 -1.955 1.00 94.44 81 GLU A CA 1
ATOM 684 C C . GLU A 1 81 ? -29.136 5.563 -2.894 1.00 94.44 81 GLU A C 1
ATOM 686 O O . GLU A 1 81 ? -29.336 4.920 -3.928 1.00 94.44 81 GLU A O 1
ATOM 691 N N . LEU A 1 82 ? -27.910 5.965 -2.535 1.00 92.81 82 LEU A N 1
ATOM 692 C CA . LEU A 1 82 ? -26.707 5.676 -3.320 1.00 92.81 82 LEU A CA 1
ATOM 693 C C . LEU A 1 82 ? -26.430 4.169 -3.398 1.00 92.81 82 LEU A C 1
ATOM 695 O O . LEU A 1 82 ? -26.045 3.675 -4.464 1.00 92.81 82 LEU A O 1
ATOM 699 N N . ARG A 1 83 ? -26.651 3.428 -2.304 1.00 95.56 83 ARG A N 1
ATOM 700 C CA . ARG A 1 83 ? -26.528 1.964 -2.268 1.00 95.56 83 ARG A CA 1
ATOM 701 C C . ARG A 1 83 ? -27.521 1.312 -3.233 1.00 95.56 83 ARG A C 1
ATOM 703 O O . ARG A 1 83 ? -27.100 0.543 -4.096 1.00 95.56 83 ARG A O 1
ATOM 710 N N . LYS A 1 84 ? -28.808 1.679 -3.155 1.00 95.06 84 LYS A N 1
ATOM 711 C CA . LYS A 1 84 ? -29.869 1.181 -4.054 1.00 95.06 84 LYS A CA 1
ATOM 712 C C . LYS A 1 84 ? -29.619 1.549 -5.518 1.00 95.06 84 LYS A C 1
ATOM 714 O O . LYS A 1 84 ? -29.850 0.732 -6.406 1.00 95.06 84 LYS A O 1
ATOM 719 N N . ALA A 1 85 ? -29.129 2.757 -5.795 1.00 94.06 85 ALA A N 1
ATOM 720 C CA . ALA A 1 85 ? -28.800 3.186 -7.153 1.00 94.06 85 ALA A CA 1
ATOM 721 C C . ALA A 1 85 ? -27.652 2.358 -7.754 1.00 94.06 85 ALA A C 1
ATOM 723 O O . ALA A 1 85 ? -27.755 1.913 -8.899 1.00 94.06 85 ALA A O 1
ATOM 724 N N . LYS A 1 86 ? -26.588 2.097 -6.978 1.00 86.94 86 LYS A N 1
ATOM 725 C CA . LYS A 1 86 ? -25.490 1.205 -7.388 1.00 86.94 86 LYS A CA 1
ATOM 726 C C . LYS A 1 86 ? -25.976 -0.223 -7.608 1.00 86.94 86 LYS A C 1
ATOM 728 O O . LYS A 1 86 ? -25.599 -0.822 -8.608 1.00 86.94 86 LYS A O 1
ATOM 733 N N . GLU A 1 87 ? -26.837 -0.734 -6.732 1.00 93.25 87 GLU A N 1
ATOM 734 C CA . GLU A 1 87 ? -27.441 -2.062 -6.873 1.00 93.25 87 GLU A CA 1
ATOM 735 C C . GLU A 1 87 ? -28.278 -2.168 -8.159 1.00 93.25 87 GLU A C 1
ATOM 737 O O . GLU A 1 87 ? -28.144 -3.128 -8.911 1.00 93.25 87 GLU A O 1
ATOM 742 N N . LYS A 1 88 ? -29.074 -1.142 -8.485 1.00 93.44 88 LYS A N 1
ATOM 743 C CA . LYS A 1 88 ? -29.846 -1.088 -9.736 1.00 93.44 88 LYS A CA 1
ATOM 744 C C . LYS A 1 88 ? -28.955 -0.998 -10.981 1.00 93.44 88 LYS A C 1
ATOM 746 O O . LYS A 1 88 ? -29.306 -1.555 -12.016 1.00 93.44 88 LYS A O 1
ATOM 751 N N . GLN A 1 89 ? -27.834 -0.278 -10.903 1.00 90.38 89 GLN A N 1
ATOM 752 C CA . GLN A 1 89 ? -26.923 -0.072 -12.035 1.00 90.38 89 GLN A CA 1
ATOM 753 C C . GLN A 1 89 ? -25.986 -1.265 -12.275 1.00 90.38 89 GLN A C 1
ATOM 755 O O . GLN A 1 89 ? -25.729 -1.612 -13.424 1.00 90.38 89 GLN A O 1
ATOM 760 N N . LYS A 1 90 ? -25.430 -1.846 -11.207 1.00 89.94 90 LYS A N 1
ATOM 761 C CA . LYS A 1 90 ? -24.334 -2.831 -11.259 1.00 89.94 90 LYS A CA 1
ATOM 762 C C . LYS A 1 90 ? -24.728 -4.216 -10.739 1.00 89.94 90 LYS A C 1
ATOM 764 O O . LYS A 1 90 ? -23.919 -5.136 -10.812 1.00 89.94 90 LYS A O 1
ATOM 769 N N . GLY A 1 91 ? -25.948 -4.373 -10.230 1.00 90.88 91 GLY A N 1
ATOM 770 C CA . GLY A 1 91 ? -26.370 -5.551 -9.480 1.00 90.88 91 GLY A CA 1
ATOM 771 C C . GLY A 1 91 ? -25.878 -5.528 -8.029 1.00 90.88 91 GLY A C 1
ATOM 772 O O . GLY A 1 91 ? -25.079 -4.682 -7.624 1.00 90.88 91 GLY A O 1
ATOM 773 N N . GLY A 1 92 ? -26.380 -6.471 -7.233 1.00 93.00 92 GLY A N 1
ATOM 774 C CA . GLY A 1 92 ? -25.840 -6.793 -5.911 1.00 93.00 92 GLY A CA 1
ATOM 775 C C . GLY A 1 92 ? -24.921 -8.017 -5.955 1.00 93.00 92 GLY A C 1
ATOM 776 O O . GLY A 1 92 ? -24.719 -8.636 -6.999 1.00 93.00 92 GLY A O 1
ATOM 777 N N . PHE A 1 93 ? -24.420 -8.436 -4.795 1.00 91.88 93 PHE A N 1
ATOM 778 C CA . PHE A 1 93 ? -23.543 -9.611 -4.662 1.00 91.88 93 PHE A CA 1
ATOM 779 C C . PHE A 1 93 ? -24.282 -10.968 -4.759 1.00 91.88 93 PHE A C 1
ATOM 781 O O . PHE A 1 93 ? -23.735 -12.008 -4.400 1.00 91.88 93 PHE A O 1
ATOM 788 N N . TYR A 1 94 ? -25.522 -10.986 -5.265 1.00 93.69 94 TYR A N 1
ATOM 789 C CA . TYR A 1 94 ? -26.414 -12.157 -5.298 1.00 93.69 94 TYR A CA 1
ATOM 790 C C . TYR A 1 94 ? -25.871 -13.326 -6.124 1.00 93.69 94 TYR A C 1
ATOM 792 O O . TYR A 1 94 ? -26.041 -14.485 -5.752 1.00 93.69 94 TYR A O 1
ATOM 800 N N . ASN A 1 95 ? -25.173 -13.018 -7.218 1.00 91.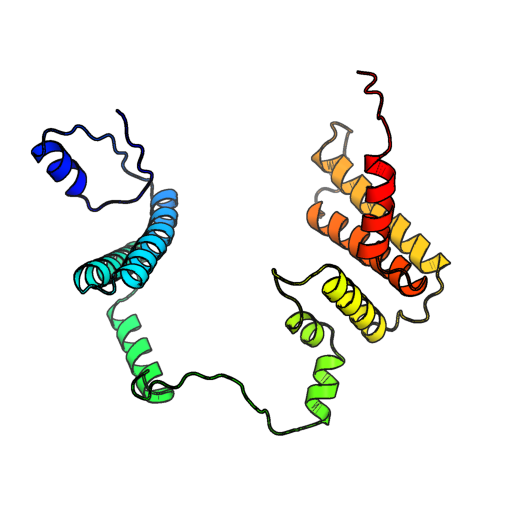50 95 ASN A N 1
ATOM 801 C CA . ASN A 1 95 ? -24.631 -14.020 -8.135 1.00 91.50 95 ASN A CA 1
ATOM 802 C C . ASN A 1 95 ? -23.279 -14.595 -7.678 1.00 91.50 95 ASN A C 1
ATOM 804 O O . ASN A 1 95 ? -22.716 -15.420 -8.390 1.00 91.50 95 ASN A O 1
ATOM 808 N N . LYS A 1 96 ? -22.747 -14.161 -6.520 1.00 92.81 96 LYS A N 1
ATOM 809 C CA . LYS A 1 96 ? -21.466 -14.630 -5.950 1.00 92.81 96 LYS A CA 1
ATOM 810 C C . LYS A 1 96 ? -20.298 -14.586 -6.949 1.00 92.81 96 LYS A C 1
ATOM 812 O O . LYS A 1 96 ? -19.440 -15.464 -6.956 1.00 92.81 96 LYS A O 1
ATOM 817 N N . ILE A 1 97 ? -20.289 -13.575 -7.816 1.00 87.56 97 ILE A N 1
ATOM 818 C CA . ILE A 1 97 ? -19.274 -13.423 -8.860 1.00 87.56 97 ILE A CA 1
ATOM 819 C C . ILE A 1 97 ? -17.964 -12.994 -8.198 1.00 87.56 97 ILE A C 1
ATOM 821 O O . ILE A 1 97 ? -17.885 -11.910 -7.622 1.00 87.56 97 ILE A O 1
ATOM 825 N N . TYR A 1 98 ? -16.945 -13.843 -8.305 1.00 79.88 98 TYR A N 1
ATOM 826 C CA . TYR A 1 98 ? -15.567 -13.519 -7.957 1.00 79.88 98 TYR A CA 1
ATOM 827 C C . TYR A 1 98 ? -14.795 -13.279 -9.254 1.00 79.88 98 TYR A C 1
ATOM 829 O O . TYR A 1 98 ? -14.609 -14.197 -10.051 1.00 79.88 98 TYR A O 1
ATOM 837 N N . LEU A 1 99 ? -14.424 -12.025 -9.504 1.00 77.50 99 LEU A N 1
ATOM 838 C CA . LEU A 1 99 ? -13.686 -11.640 -10.700 1.00 77.50 99 LEU A CA 1
ATOM 839 C C . LEU A 1 99 ? -12.213 -12.025 -10.521 1.00 77.50 99 LEU A C 1
ATOM 841 O O . LEU A 1 99 ? -11.516 -11.405 -9.724 1.00 77.50 99 LEU A O 1
ATOM 845 N N . THR A 1 100 ? -11.760 -13.051 -11.238 1.00 68.56 100 THR A N 1
ATOM 846 C CA . THR A 1 100 ? -10.370 -13.535 -11.177 1.00 68.56 100 THR A CA 1
ATOM 847 C C . THR A 1 100 ? -9.457 -12.805 -12.152 1.00 68.56 100 THR A C 1
ATOM 849 O O . THR A 1 100 ? -8.314 -12.513 -11.824 1.00 68.56 100 THR A O 1
ATOM 852 N N . GLU A 1 101 ? -9.965 -12.495 -13.342 1.00 60.34 101 GLU A N 1
ATOM 853 C CA . GLU A 1 101 ? -9.236 -11.819 -14.410 1.00 60.34 101 GLU A CA 1
ATOM 854 C C . GLU A 1 101 ? -10.227 -11.121 -15.349 1.00 60.34 101 GLU A C 1
ATOM 856 O O . GLU A 1 101 ? -11.364 -11.567 -15.522 1.00 60.34 101 GLU A O 1
ATOM 861 N N . VAL A 1 102 ? -9.806 -10.007 -15.944 1.00 65.69 102 VAL A N 1
ATOM 862 C CA . VAL A 1 102 ? -10.528 -9.335 -17.028 1.00 65.69 102 VAL A CA 1
ATOM 863 C C . VAL A 1 102 ? -9.679 -9.507 -18.273 1.00 65.69 102 VAL A C 1
ATOM 865 O O . VAL A 1 102 ? -8.573 -8.983 -18.344 1.00 65.69 102 VAL A O 1
ATOM 868 N N . LEU A 1 103 ? -10.191 -10.246 -19.253 1.00 61.62 103 LEU A N 1
ATOM 869 C CA . LEU A 1 103 ? -9.587 -10.297 -20.578 1.00 61.62 103 LEU A CA 1
ATOM 870 C C . LEU A 1 103 ? -10.094 -9.081 -21.351 1.00 61.62 103 LEU A C 1
ATOM 872 O O . LEU A 1 103 ? -11.202 -9.097 -21.893 1.00 61.62 103 LEU A O 1
ATOM 876 N N . GLU A 1 104 ? -9.316 -8.000 -21.358 1.00 50.75 104 GLU A N 1
ATOM 877 C CA . GLU A 1 104 ? -9.582 -6.895 -22.272 1.00 50.75 104 GLU A CA 1
ATOM 878 C C . GLU A 1 104 ? -9.389 -7.413 -23.704 1.00 50.75 104 GLU A C 1
ATOM 880 O O . GLU A 1 104 ? -8.388 -8.052 -24.037 1.00 50.75 104 GLU A O 1
ATOM 885 N N . GLY A 1 105 ? -10.402 -7.224 -24.554 1.00 47.53 105 GLY A N 1
ATOM 886 C CA . GLY A 1 105 ? -10.288 -7.573 -25.963 1.00 47.53 105 GLY A CA 1
ATOM 887 C C . GLY A 1 105 ? -9.101 -6.820 -26.548 1.00 47.53 105 GLY A C 1
ATOM 888 O O . GLY A 1 105 ? -9.081 -5.593 -26.504 1.00 47.53 105 GLY A O 1
ATOM 889 N N . LYS A 1 106 ? -8.119 -7.567 -27.058 1.00 37.31 106 LYS A N 1
ATOM 890 C CA . LYS A 1 106 ? -6.883 -7.052 -27.646 1.00 37.31 106 LYS A CA 1
ATOM 891 C C . LYS A 1 106 ? -7.158 -5.929 -28.651 1.00 37.31 106 LYS A C 1
ATOM 893 O O . LYS A 1 106 ? -7.396 -6.184 -29.827 1.00 37.31 106 LYS A O 1
ATOM 898 N N . ASN A 1 107 ? -7.037 -4.690 -28.194 1.00 45.22 107 ASN A N 1
ATOM 899 C CA . ASN A 1 107 ? -6.623 -3.576 -29.029 1.00 45.22 107 ASN A CA 1
ATOM 900 C C . ASN A 1 107 ? -5.121 -3.427 -28.794 1.00 45.22 107 ASN A C 1
ATOM 902 O O . ASN A 1 107 ? -4.692 -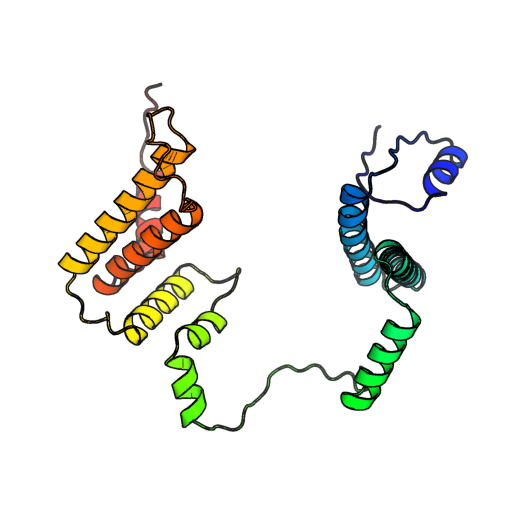2.632 -27.958 1.00 45.22 107 ASN A O 1
ATOM 906 N N . GLU A 1 108 ? -4.328 -4.233 -29.507 1.00 48.91 108 GLU A N 1
ATOM 907 C CA . GLU A 1 108 ? -2.865 -4.303 -29.355 1.00 48.91 108 GLU A CA 1
ATOM 908 C C . GLU A 1 108 ? -2.198 -2.915 -29.512 1.00 48.91 108 GLU A C 1
ATOM 910 O O . GLU A 1 108 ? -1.150 -2.665 -28.927 1.00 48.91 108 GLU A O 1
ATOM 915 N N . GLU A 1 109 ? -2.843 -1.950 -30.182 1.00 50.09 109 GLU A N 1
ATOM 916 C CA . GLU A 1 109 ? -2.388 -0.553 -30.246 1.00 50.09 109 GLU A CA 1
ATOM 917 C C . GLU A 1 109 ? -2.562 0.254 -28.944 1.00 50.09 109 GLU A C 1
ATOM 919 O O . GLU A 1 109 ? -1.749 1.134 -28.675 1.00 50.09 109 GLU A O 1
ATOM 924 N N . GLN A 1 110 ? -3.584 0.016 -28.115 1.00 46.22 110 GLN A N 1
ATOM 925 C CA . GLN A 1 110 ? -3.819 0.829 -26.904 1.00 46.22 110 GLN A CA 1
ATOM 926 C C . GLN A 1 110 ? -3.021 0.333 -25.693 1.00 46.22 110 GLN A C 1
ATOM 928 O O . GLN A 1 110 ? -2.569 1.139 -24.879 1.00 46.22 110 GLN A O 1
ATOM 933 N N . GLU A 1 111 ? -2.796 -0.974 -25.596 1.00 44.38 111 GLU A N 1
ATOM 934 C CA . GLU A 1 111 ? -2.066 -1.598 -24.488 1.00 44.38 111 GLU A CA 1
ATOM 935 C C . GLU A 1 111 ? -0.548 -1.439 -24.655 1.00 44.38 111 GLU A C 1
ATOM 937 O O . GLU A 1 111 ? 0.149 -1.062 -23.710 1.00 44.38 111 GLU A O 1
ATOM 942 N N . GLN A 1 112 ? -0.052 -1.540 -25.896 1.00 48.00 112 GLN A N 1
ATOM 943 C CA . GLN A 1 112 ? 1.312 -1.136 -26.229 1.00 48.00 112 GLN A CA 1
ATOM 944 C C . GLN A 1 112 ? 1.526 0.360 -25.943 1.00 48.00 112 GLN A C 1
ATOM 946 O O . GLN A 1 112 ? 2.572 0.739 -25.426 1.00 48.00 112 GLN A O 1
ATOM 951 N N . ASN A 1 113 ? 0.518 1.210 -26.186 1.00 49.12 113 ASN A N 1
ATOM 952 C CA . ASN A 1 113 ? 0.597 2.643 -25.892 1.00 49.12 113 ASN A CA 1
ATOM 953 C C . ASN A 1 113 ? 0.549 2.987 -24.391 1.00 49.12 113 ASN A C 1
ATOM 955 O O . ASN A 1 113 ? 1.180 3.967 -24.007 1.00 49.12 113 ASN A O 1
ATOM 959 N N . LYS A 1 114 ? -0.117 2.202 -23.529 1.00 48.09 114 LYS A N 1
ATOM 960 C CA . LYS A 1 114 ? -0.073 2.395 -22.062 1.00 48.09 114 LYS A CA 1
ATOM 961 C C . LYS A 1 114 ? 1.225 1.885 -21.434 1.00 48.09 114 LYS A C 1
ATOM 963 O O . LYS A 1 114 ? 1.756 2.540 -20.547 1.00 48.09 114 LYS A O 1
ATOM 968 N N . ILE A 1 115 ? 1.779 0.772 -21.916 1.00 54.00 115 ILE A N 1
ATOM 969 C CA . ILE A 1 115 ? 3.103 0.288 -21.479 1.00 54.00 115 ILE A CA 1
ATOM 970 C C . ILE A 1 115 ? 4.224 1.232 -21.963 1.00 54.00 115 ILE A C 1
ATOM 972 O O . ILE A 1 115 ? 5.291 1.294 -21.357 1.00 54.00 115 ILE A O 1
ATOM 976 N N . ASN A 1 116 ? 3.965 2.033 -23.003 1.00 61.78 116 ASN A N 1
ATOM 977 C CA . ASN A 1 116 ? 4.851 3.109 -23.453 1.00 61.78 116 ASN A CA 1
ATOM 978 C C . ASN A 1 116 ? 4.765 4.392 -22.601 1.00 61.78 116 ASN A C 1
ATOM 980 O O . ASN A 1 116 ? 5.494 5.342 -22.890 1.00 61.78 116 ASN A O 1
ATOM 984 N N . THR A 1 117 ? 3.920 4.459 -21.564 1.00 78.56 117 THR A N 1
ATOM 985 C CA . THR A 1 117 ? 3.891 5.591 -20.624 1.00 78.56 117 THR A CA 1
ATOM 986 C C . THR A 1 117 ? 4.352 5.178 -19.230 1.00 78.56 117 THR A C 1
ATOM 988 O O . THR A 1 117 ? 4.177 4.047 -18.782 1.00 78.56 117 THR A O 1
ATOM 991 N N . GLN A 1 118 ? 4.954 6.125 -18.509 1.00 82.94 118 GLN A N 1
ATOM 992 C CA . GLN A 1 118 ? 5.391 5.892 -17.133 1.00 82.94 118 GLN A CA 1
ATOM 993 C C . GLN A 1 118 ? 4.214 5.570 -16.195 1.00 82.94 118 GLN A C 1
ATOM 995 O O . GLN A 1 118 ? 4.369 4.760 -15.286 1.00 82.94 118 GLN A O 1
ATOM 1000 N N . GLU A 1 119 ? 3.039 6.159 -16.433 1.00 83.12 119 GLU A N 1
ATOM 1001 C CA . GLU A 1 119 ? 1.821 5.878 -15.662 1.00 83.12 119 GLU A CA 1
ATOM 1002 C C . GLU A 1 119 ? 1.393 4.411 -15.777 1.00 83.12 119 GLU A C 1
ATOM 1004 O O . GLU A 1 119 ? 1.019 3.809 -14.774 1.00 83.12 119 GLU A O 1
ATOM 1009 N N . GLY A 1 120 ? 1.497 3.812 -16.970 1.00 81.56 120 GLY A N 1
ATOM 1010 C CA . GLY A 1 120 ? 1.183 2.397 -17.167 1.00 81.56 120 GLY A CA 1
ATOM 1011 C C . GLY A 1 120 ? 2.229 1.457 -16.568 1.00 81.56 120 GLY A C 1
ATOM 1012 O O . GLY A 1 120 ? 1.883 0.389 -16.082 1.00 81.56 120 GLY A O 1
ATOM 1013 N N . LEU A 1 121 ? 3.506 1.847 -16.529 1.00 85.94 121 LEU A N 1
ATOM 1014 C CA . LEU A 1 121 ? 4.513 1.064 -15.805 1.00 85.94 121 LEU A CA 1
ATOM 1015 C C . LEU A 1 121 ? 4.301 1.100 -14.287 1.00 85.94 121 LEU A C 1
ATOM 1017 O O . LEU A 1 121 ? 4.602 0.120 -13.609 1.00 85.94 121 LEU A O 1
ATOM 1021 N N . LEU A 1 122 ? 3.800 2.217 -13.751 1.00 87.12 122 LEU A N 1
ATOM 1022 C CA . LEU A 1 122 ? 3.600 2.389 -12.313 1.00 87.12 122 LEU A CA 1
ATOM 1023 C C . LEU A 1 122 ? 2.550 1.420 -11.755 1.00 87.12 122 LEU A C 1
ATOM 1025 O O . LEU A 1 122 ? 2.657 1.023 -10.601 1.00 87.12 122 LEU A O 1
ATOM 1029 N N . THR A 1 123 ? 1.577 0.980 -12.560 1.00 85.88 123 THR A N 1
ATOM 1030 C CA . THR A 1 123 ? 0.577 -0.007 -12.117 1.00 85.88 123 THR A CA 1
ATOM 1031 C C . THR A 1 123 ? 1.159 -1.399 -11.873 1.00 85.88 123 THR A C 1
ATOM 1033 O O . THR A 1 123 ? 0.482 -2.232 -11.281 1.00 85.88 123 THR A O 1
ATOM 1036 N N . ASN A 1 124 ? 2.396 -1.656 -12.315 1.00 82.00 124 ASN A N 1
ATOM 1037 C CA . ASN A 1 124 ? 3.073 -2.946 -12.163 1.00 82.00 124 ASN A CA 1
ATOM 1038 C C . ASN A 1 124 ? 3.928 -3.034 -10.892 1.00 82.00 124 ASN A C 1
ATOM 1040 O O . ASN A 1 124 ? 4.547 -4.070 -10.656 1.00 82.00 124 ASN A O 1
ATOM 1044 N N . ILE A 1 125 ? 3.999 -1.960 -10.100 1.00 89.81 125 ILE A N 1
ATOM 1045 C CA . ILE A 1 125 ? 4.698 -1.951 -8.816 1.00 89.81 125 ILE A CA 1
ATOM 1046 C C . ILE A 1 125 ? 3.745 -1.555 -7.689 1.00 89.81 125 ILE A C 1
ATOM 1048 O O . ILE A 1 125 ? 2.882 -0.692 -7.842 1.00 89.81 125 ILE A O 1
ATOM 1052 N N . ASP A 1 126 ? 3.918 -2.179 -6.530 1.00 90.88 126 ASP A N 1
ATOM 1053 C CA . ASP A 1 126 ? 3.161 -1.896 -5.318 1.00 90.88 126 ASP A CA 1
ATOM 1054 C C . ASP A 1 126 ? 4.057 -1.993 -4.068 1.00 90.88 126 ASP A C 1
ATOM 1056 O O . ASP A 1 126 ? 5.279 -2.122 -4.150 1.00 90.88 126 ASP A O 1
ATOM 1060 N N . LYS A 1 127 ? 3.462 -1.893 -2.873 1.00 88.88 127 LYS A N 1
ATOM 1061 C CA . LYS A 1 127 ? 4.206 -1.906 -1.598 1.00 88.88 127 LYS A CA 1
ATOM 1062 C C . LYS A 1 127 ? 4.878 -3.247 -1.273 1.00 88.88 127 LYS A C 1
ATOM 1064 O O . LYS A 1 127 ? 5.672 -3.297 -0.338 1.00 88.88 127 LYS A O 1
ATOM 1069 N N . SER A 1 128 ? 4.536 -4.316 -1.985 1.00 90.94 128 SER A N 1
ATOM 1070 C CA . SER A 1 128 ? 5.130 -5.647 -1.861 1.00 90.94 128 SER A CA 1
ATOM 1071 C C . SER A 1 128 ? 6.222 -5.922 -2.898 1.00 90.94 128 SER A C 1
ATOM 1073 O O . SER A 1 128 ? 6.922 -6.928 -2.773 1.00 90.94 128 SER A O 1
ATOM 1075 N N . SER A 1 129 ? 6.407 -5.027 -3.877 1.00 91.19 129 SER A N 1
ATOM 1076 C CA . SER A 1 129 ? 7.420 -5.183 -4.917 1.00 91.19 129 SER A CA 1
ATOM 1077 C C . SER A 1 129 ? 8.834 -5.272 -4.348 1.00 91.19 129 SER A C 1
ATOM 1079 O O . SER A 1 129 ? 9.250 -4.540 -3.448 1.00 91.19 129 SER A O 1
ATOM 1081 N N . THR A 1 130 ? 9.600 -6.182 -4.928 1.00 94.94 130 THR A N 1
ATOM 1082 C CA . THR A 1 130 ? 11.000 -6.439 -4.618 1.00 94.94 130 THR A CA 1
ATOM 1083 C C . THR A 1 130 ? 11.915 -5.364 -5.203 1.00 94.94 130 THR A C 1
ATOM 1085 O O . THR A 1 130 ? 11.572 -4.645 -6.144 1.00 94.94 130 THR A O 1
ATOM 1088 N N . LEU A 1 131 ? 13.151 -5.301 -4.698 1.00 94.00 131 LEU A N 1
ATOM 1089 C CA . LEU A 1 131 ? 14.180 -4.411 -5.243 1.00 94.00 131 LEU A CA 1
ATOM 1090 C C . LEU A 1 131 ? 14.483 -4.702 -6.725 1.00 94.00 131 LEU A C 1
ATOM 1092 O O . LEU A 1 131 ? 14.761 -3.781 -7.488 1.00 94.00 131 LEU A O 1
ATOM 1096 N N . ASN A 1 132 ? 14.393 -5.968 -7.142 1.00 93.38 132 ASN A N 1
ATOM 1097 C CA . ASN A 1 132 ? 14.594 -6.363 -8.536 1.00 93.38 132 ASN A CA 1
ATOM 1098 C C . ASN A 1 132 ? 13.475 -5.826 -9.436 1.00 93.38 132 ASN A C 1
ATOM 1100 O O . ASN A 1 132 ? 13.760 -5.252 -10.483 1.00 93.38 132 ASN A O 1
AT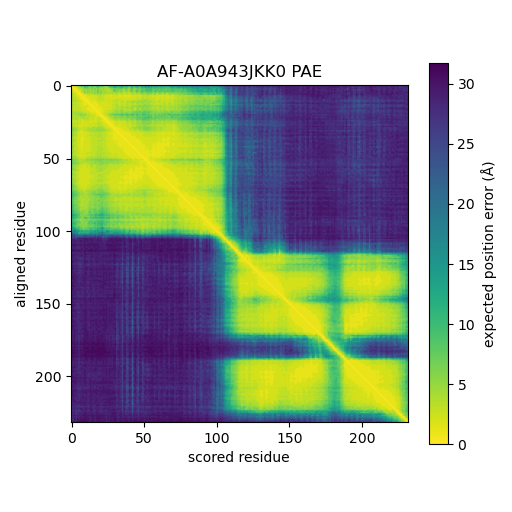OM 1104 N N . GLU A 1 133 ? 12.217 -5.951 -9.013 1.00 92.94 133 GLU A N 1
ATOM 1105 C CA . GLU A 1 133 ? 11.068 -5.410 -9.752 1.00 92.94 133 GLU A CA 1
ATOM 1106 C C . GLU A 1 133 ? 11.136 -3.883 -9.846 1.00 92.94 133 GLU A C 1
ATOM 1108 O O . GLU A 1 133 ? 10.925 -3.319 -10.920 1.00 92.94 133 GLU A O 1
ATOM 1113 N N . LEU A 1 134 ? 11.535 -3.208 -8.762 1.00 94.44 134 LEU A N 1
ATOM 1114 C CA . LEU A 1 134 ? 11.755 -1.763 -8.768 1.00 94.44 134 LEU A CA 1
ATOM 1115 C C . LEU A 1 134 ? 12.893 -1.352 -9.719 1.00 94.44 134 LEU A C 1
ATOM 1117 O O . LEU A 1 134 ? 12.773 -0.363 -10.445 1.00 94.44 134 LEU A O 1
ATOM 1121 N N . GLN A 1 135 ? 13.987 -2.117 -9.756 1.00 95.31 135 GLN A N 1
ATOM 1122 C CA . GLN A 1 135 ? 15.110 -1.868 -10.660 1.00 95.31 135 GLN A CA 1
ATOM 1123 C C . GLN A 1 135 ? 14.711 -2.027 -12.141 1.00 95.31 135 GLN A C 1
ATOM 1125 O O . GLN A 1 135 ? 15.129 -1.210 -12.973 1.00 95.31 135 GLN A O 1
ATOM 1130 N N . GLU A 1 136 ? 13.884 -3.024 -12.473 1.00 92.69 136 GLU A N 1
ATOM 1131 C CA . GLU A 1 136 ? 13.326 -3.217 -13.822 1.00 92.69 136 GLU A CA 1
ATOM 1132 C C . GLU A 1 136 ? 12.305 -2.135 -14.198 1.00 92.69 136 GLU A C 1
ATOM 1134 O O . GLU A 1 136 ? 12.308 -1.641 -15.332 1.00 92.69 136 GLU A O 1
ATOM 1139 N N . TYR A 1 137 ? 11.474 -1.701 -13.246 1.00 94.44 137 TYR A N 1
ATOM 1140 C CA . TYR A 1 137 ? 10.589 -0.552 -13.429 1.00 94.44 137 TYR A CA 1
ATOM 1141 C C . TYR A 1 137 ? 11.396 0.703 -13.785 1.00 94.44 137 TYR A C 1
ATOM 1143 O O . TYR A 1 137 ? 11.136 1.329 -14.814 1.00 94.44 137 TYR A O 1
ATOM 1151 N N . ILE A 1 138 ? 12.439 1.030 -13.011 1.00 93.56 138 ILE A N 1
ATOM 1152 C CA . ILE A 1 138 ? 13.307 2.189 -13.279 1.00 93.56 138 ILE A CA 1
ATOM 1153 C C . ILE A 1 138 ? 13.972 2.067 -14.656 1.00 93.56 138 ILE A C 1
ATOM 1155 O O . ILE A 1 138 ? 14.000 3.040 -15.413 1.00 93.56 138 ILE A O 1
ATOM 1159 N N . ARG A 1 139 ? 14.459 0.874 -15.029 1.00 92.75 139 ARG A N 1
ATOM 1160 C CA . ARG A 1 139 ? 15.027 0.622 -16.365 1.00 92.75 139 ARG A CA 1
ATOM 1161 C C . ARG A 1 139 ? 14.030 0.971 -17.470 1.00 92.75 139 ARG A C 1
ATOM 1163 O O . ARG A 1 139 ? 14.377 1.669 -18.424 1.00 92.75 139 ARG A O 1
ATOM 1170 N N . SER A 1 140 ? 12.791 0.521 -17.313 1.00 90.56 140 SER A N 1
ATOM 1171 C CA . SER A 1 140 ? 11.713 0.733 -18.278 1.00 90.56 140 SER A CA 1
ATOM 1172 C C . SER A 1 140 ? 11.301 2.209 -18.358 1.00 90.56 140 SER A C 1
ATOM 1174 O O . SER A 1 140 ? 11.147 2.748 -19.454 1.00 90.56 140 SER A O 1
ATOM 1176 N N . VAL A 1 141 ? 11.237 2.913 -17.223 1.00 90.00 141 VAL A N 1
ATOM 1177 C CA . VAL A 1 141 ? 10.958 4.359 -17.169 1.00 90.00 141 VAL A CA 1
ATOM 1178 C C . VAL A 1 141 ? 12.033 5.173 -17.894 1.00 90.00 141 VAL A C 1
ATOM 1180 O O . VAL A 1 141 ? 11.709 6.069 -18.673 1.00 90.00 141 VAL A O 1
ATOM 1183 N N . ILE A 1 142 ? 13.315 4.860 -17.693 1.00 88.31 142 ILE A N 1
ATOM 1184 C CA . ILE A 1 142 ? 14.428 5.550 -18.366 1.00 88.31 142 ILE A CA 1
ATOM 1185 C C . ILE A 1 142 ? 14.390 5.350 -19.883 1.00 88.31 142 ILE A C 1
ATOM 1187 O O . ILE A 1 142 ? 14.706 6.276 -20.638 1.00 88.31 142 ILE A O 1
ATOM 1191 N N . ARG A 1 143 ? 13.957 4.168 -20.331 1.00 87.31 143 ARG A N 1
ATOM 1192 C CA . ARG A 1 143 ? 13.745 3.869 -21.747 1.00 87.31 143 ARG A CA 1
ATOM 1193 C C . ARG A 1 143 ? 12.618 4.710 -22.343 1.00 87.31 143 ARG A C 1
ATOM 1195 O O . ARG A 1 143 ? 12.830 5.334 -23.379 1.00 87.31 143 ARG A O 1
ATOM 1202 N N . ILE A 1 144 ? 11.475 4.805 -21.658 1.00 85.38 144 ILE A N 1
ATOM 1203 C CA . ILE A 1 144 ? 10.334 5.643 -22.075 1.00 85.38 144 ILE A CA 1
ATOM 1204 C C . ILE A 1 144 ? 10.723 7.120 -22.151 1.00 85.38 144 ILE A C 1
ATOM 1206 O O . ILE A 1 144 ? 10.388 7.806 -23.112 1.00 85.38 144 ILE A O 1
ATOM 1210 N N . ARG A 1 145 ? 11.472 7.612 -21.161 1.00 82.50 145 ARG A N 1
ATOM 1211 C CA . ARG A 1 145 ? 11.936 9.005 -21.118 1.00 82.50 145 ARG A CA 1
ATOM 1212 C C . ARG A 1 145 ? 13.028 9.321 -22.155 1.00 82.50 145 ARG A C 1
ATOM 1214 O O . ARG A 1 145 ? 13.432 10.472 -22.270 1.00 82.50 145 ARG A O 1
ATOM 1221 N N . GLY A 1 146 ? 13.521 8.326 -22.898 1.00 82.38 146 GLY A N 1
ATOM 1222 C CA . GLY A 1 146 ? 14.529 8.513 -23.945 1.00 82.38 146 GLY A CA 1
ATOM 1223 C C . GLY A 1 146 ? 15.968 8.678 -23.438 1.00 82.38 146 GLY A C 1
ATOM 1224 O O . GLY A 1 146 ? 16.851 9.025 -24.220 1.00 82.38 146 GLY A O 1
ATOM 1225 N N . PHE A 1 147 ? 16.239 8.394 -22.159 1.00 81.81 147 PHE A N 1
ATOM 1226 C CA . PHE A 1 147 ? 17.570 8.541 -21.545 1.00 81.81 147 PHE A CA 1
ATOM 1227 C C . PHE A 1 147 ? 18.412 7.252 -21.572 1.00 81.81 147 PHE A C 1
ATOM 1229 O O . PHE A 1 147 ? 19.523 7.203 -21.033 1.00 81.81 147 PHE A O 1
ATOM 1236 N N . GLU A 1 148 ? 17.929 6.195 -22.230 1.00 78.75 148 GLU A N 1
ATOM 1237 C CA . GLU A 1 148 ? 18.632 4.907 -22.334 1.00 78.75 148 GLU A CA 1
ATOM 1238 C C . GLU A 1 148 ? 20.050 5.066 -22.906 1.00 78.75 148 GLU A C 1
ATOM 1240 O O . GLU A 1 148 ? 21.010 4.555 -22.330 1.00 78.75 148 GLU A O 1
ATOM 1245 N N . LYS A 1 149 ? 20.200 5.876 -23.963 1.00 79.81 149 LYS A N 1
ATOM 1246 C CA . LYS A 1 149 ? 21.481 6.137 -24.644 1.00 79.81 149 LYS A CA 1
ATOM 1247 C C . LYS A 1 149 ? 22.365 7.180 -23.956 1.00 79.81 149 LYS A C 1
ATOM 1249 O O . LYS A 1 149 ? 23.399 7.547 -24.499 1.00 79.81 149 LYS A O 1
ATOM 1254 N N . GLN A 1 150 ? 21.959 7.710 -22.803 1.00 87.69 150 GLN A N 1
ATOM 1255 C CA . GLN A 1 150 ? 22.778 8.682 -22.086 1.00 87.69 150 GLN A CA 1
ATOM 1256 C C . GLN A 1 150 ? 24.107 8.051 -21.649 1.00 87.69 150 GLN A C 1
ATOM 1258 O O . GLN A 1 150 ? 24.110 6.981 -21.040 1.00 87.69 150 GLN A O 1
ATOM 1263 N N . GLU A 1 151 ? 25.211 8.742 -21.914 1.00 91.62 151 GLU A N 1
ATOM 1264 C CA . GLU A 1 151 ? 26.543 8.323 -21.476 1.00 91.62 151 GLU A CA 1
ATOM 1265 C C . GLU A 1 151 ? 26.629 8.173 -19.947 1.00 91.62 151 GLU A C 1
ATOM 1267 O O . GLU A 1 151 ? 25.919 8.843 -19.178 1.00 91.62 151 GLU A O 1
ATOM 1272 N N . ILE A 1 152 ? 27.500 7.274 -19.489 1.00 93.00 152 ILE A N 1
ATOM 1273 C CA . ILE A 1 152 ? 27.627 6.957 -18.063 1.00 93.00 152 ILE A CA 1
ATOM 1274 C C . ILE A 1 152 ? 28.134 8.162 -17.262 1.00 93.00 152 ILE A C 1
ATOM 1276 O O . ILE A 1 152 ? 27.641 8.420 -16.168 1.00 93.00 152 ILE A O 1
ATOM 1280 N N . GLU A 1 153 ? 29.019 8.973 -17.838 1.00 94.38 153 GLU A N 1
ATOM 1281 C CA . GLU A 1 153 ? 29.584 10.181 -17.235 1.00 94.38 153 GLU A CA 1
ATOM 1282 C C . GLU A 1 153 ? 28.494 11.212 -16.929 1.00 94.38 153 GLU A C 1
ATOM 1284 O O . GLU A 1 153 ? 28.477 11.796 -15.849 1.00 94.38 153 GLU A O 1
ATOM 1289 N N . LYS A 1 154 ? 27.528 11.393 -17.839 1.00 92.62 154 LYS A N 1
ATOM 1290 C CA . LYS A 1 154 ? 26.380 12.288 -17.611 1.00 92.62 154 LYS A CA 1
ATOM 1291 C C . LYS A 1 154 ? 25.472 11.773 -16.501 1.00 92.62 154 LYS A C 1
ATOM 1293 O O . LYS A 1 154 ? 24.959 12.554 -15.712 1.00 92.62 154 LYS A O 1
ATOM 1298 N N . THR A 1 155 ? 25.300 10.457 -16.419 1.00 92.38 155 THR A N 1
ATOM 1299 C CA . THR A 1 155 ? 24.504 9.828 -15.355 1.00 92.38 155 THR A CA 1
ATOM 1300 C C . THR A 1 155 ? 25.187 9.979 -13.993 1.00 92.38 155 THR A C 1
ATOM 1302 O O . THR A 1 155 ? 24.518 10.218 -12.995 1.00 92.38 155 THR A O 1
ATOM 1305 N N . MET A 1 156 ? 26.522 9.927 -13.955 1.00 96.44 156 MET A N 1
ATOM 1306 C CA . MET A 1 156 ? 27.301 10.221 -12.749 1.00 96.44 156 MET A CA 1
ATOM 1307 C C . MET A 1 156 ? 27.211 11.691 -12.323 1.00 96.44 156 MET A C 1
ATOM 1309 O O . MET A 1 156 ? 27.178 11.963 -11.126 1.00 96.44 156 MET A O 1
ATOM 1313 N N . LEU A 1 157 ? 27.148 12.635 -13.270 1.00 95.62 157 LEU A N 1
ATOM 1314 C CA . LEU A 1 157 ? 26.914 14.049 -12.954 1.00 95.62 157 LEU A CA 1
ATOM 1315 C C . LEU A 1 157 ? 25.532 14.269 -12.327 1.00 95.62 157 LEU A C 1
ATOM 1317 O O . LEU A 1 157 ? 25.452 14.965 -11.321 1.00 95.62 157 LEU A O 1
ATOM 1321 N N . LEU A 1 158 ? 24.485 13.624 -12.856 1.00 93.94 158 LEU A N 1
ATOM 1322 C CA . LEU A 1 158 ? 23.153 13.650 -12.239 1.00 93.94 158 LEU A CA 1
ATOM 1323 C C . LEU A 1 158 ? 23.187 13.066 -10.823 1.00 93.94 158 LEU A C 1
ATOM 1325 O O . LEU A 1 158 ? 22.653 13.664 -9.904 1.00 93.94 158 LEU A O 1
ATOM 1329 N N . LEU A 1 159 ? 23.886 11.944 -10.606 1.00 96.44 159 LEU A N 1
ATOM 1330 C CA . LEU A 1 159 ? 23.997 11.360 -9.263 1.00 96.44 159 LEU A CA 1
ATOM 1331 C C . LEU A 1 159 ? 24.641 12.337 -8.269 1.00 96.44 159 LEU A C 1
ATOM 1333 O O . LEU A 1 159 ? 24.233 12.406 -7.109 1.00 96.44 159 LEU A O 1
ATOM 1337 N N . LEU A 1 160 ? 25.657 13.079 -8.716 1.00 96.88 160 LEU A N 1
ATOM 1338 C CA . LEU A 1 160 ? 26.308 14.101 -7.903 1.00 96.88 160 LEU A CA 1
ATOM 1339 C C . LEU A 1 160 ? 25.363 15.271 -7.596 1.00 96.88 160 LEU A C 1
ATOM 1341 O O . LEU A 1 160 ? 25.384 15.771 -6.472 1.00 96.88 160 LEU A O 1
ATOM 1345 N N . GLU A 1 161 ? 24.554 15.686 -8.570 1.00 95.31 161 GLU A N 1
ATOM 1346 C CA . GLU A 1 161 ? 23.534 16.726 -8.418 1.00 95.31 161 GLU A CA 1
ATOM 1347 C C . GLU A 1 161 ? 22.503 16.334 -7.354 1.00 95.31 161 GLU A C 1
ATOM 1349 O O . GLU A 1 161 ? 22.422 17.025 -6.337 1.00 95.31 161 GLU A O 1
ATOM 1354 N N . GLU A 1 162 ? 21.856 15.170 -7.492 1.00 95.88 162 GLU A N 1
ATOM 1355 C CA . GLU A 1 162 ? 20.865 14.674 -6.517 1.00 95.88 162 GLU A CA 1
ATOM 1356 C C . GLU A 1 162 ? 21.476 14.498 -5.118 1.00 95.88 162 GLU A C 1
ATOM 1358 O O . GLU A 1 162 ? 20.886 14.835 -4.092 1.00 95.88 162 GLU A O 1
ATOM 1363 N N . THR A 1 163 ? 22.723 14.015 -5.046 1.00 96.44 163 THR A N 1
ATOM 1364 C CA . THR A 1 163 ? 23.431 13.881 -3.761 1.00 96.44 163 THR A CA 1
ATOM 1365 C C . THR A 1 163 ? 23.682 15.250 -3.120 1.00 96.44 163 THR A C 1
ATOM 1367 O O . THR A 1 163 ? 23.637 15.392 -1.895 1.00 96.44 163 THR A O 1
ATOM 1370 N N . GLY A 1 164 ? 23.950 16.273 -3.933 1.00 93.25 164 GLY A N 1
ATOM 1371 C CA . GLY A 1 164 ? 24.099 17.653 -3.486 1.00 93.25 164 GLY A CA 1
ATOM 1372 C C . GLY A 1 164 ? 22.783 18.265 -3.001 1.00 93.25 164 GLY A C 1
ATOM 1373 O O . GLY A 1 164 ? 22.784 18.983 -1.994 1.00 93.25 164 GLY A O 1
ATOM 1374 N N . GLU A 1 165 ? 21.672 17.961 -3.673 1.00 89.56 165 GLU A N 1
ATOM 1375 C CA . GLU A 1 165 ? 20.324 18.379 -3.273 1.00 89.56 165 GLU A CA 1
ATOM 1376 C C . GLU A 1 165 ? 19.938 17.748 -1.926 1.00 89.56 165 GLU A C 1
ATOM 1378 O O . GLU A 1 165 ? 19.603 18.472 -0.979 1.00 89.56 165 GLU A O 1
ATOM 1383 N N . LEU A 1 166 ? 20.174 16.441 -1.765 1.00 92.25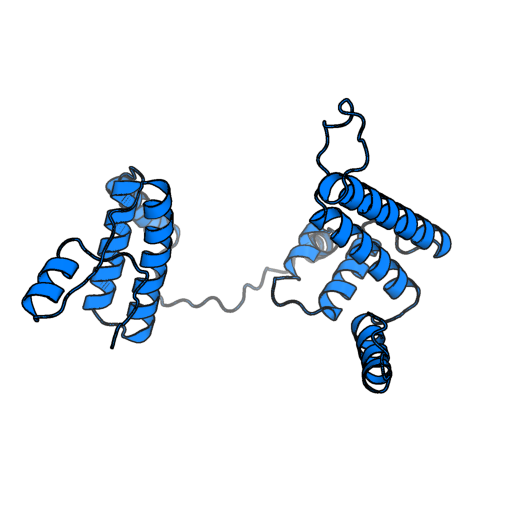 166 LEU A N 1
ATOM 1384 C CA . LEU A 1 166 ? 20.024 15.729 -0.495 1.00 92.25 166 LEU A CA 1
ATOM 1385 C C . LEU A 1 166 ? 20.879 16.344 0.621 1.00 92.25 166 LEU A C 1
ATOM 1387 O O . LEU A 1 166 ? 20.382 16.630 1.714 1.00 92.25 166 LEU A O 1
ATOM 1391 N N . ALA A 1 167 ? 22.163 16.605 0.360 1.00 90.19 167 ALA A N 1
ATOM 1392 C CA . ALA A 1 167 ? 23.049 17.230 1.340 1.00 90.19 167 ALA A CA 1
ATOM 1393 C C . ALA A 1 167 ? 22.544 18.623 1.756 1.00 90.19 167 ALA A C 1
ATOM 1395 O O . ALA A 1 167 ? 22.604 18.998 2.932 1.00 90.19 167 ALA A O 1
ATOM 1396 N N . LYS A 1 168 ? 22.011 19.396 0.805 1.00 85.00 168 LYS A N 1
ATOM 1397 C CA . LYS A 1 168 ? 21.419 20.711 1.058 1.00 85.00 168 LYS A CA 1
ATOM 1398 C C . LYS A 1 168 ? 20.130 20.607 1.874 1.00 85.00 168 LYS A C 1
ATOM 1400 O O . LYS A 1 168 ? 19.948 21.457 2.747 1.00 85.00 168 LYS A O 1
ATOM 1405 N N . ALA A 1 169 ? 19.275 19.616 1.625 1.00 85.62 169 ALA A N 1
ATOM 1406 C CA . ALA A 1 169 ? 18.053 19.372 2.392 1.00 85.62 169 ALA A CA 1
ATOM 1407 C C . ALA A 1 169 ? 18.367 18.959 3.840 1.00 85.62 169 ALA A C 1
ATOM 1409 O O . ALA A 1 169 ? 17.905 19.610 4.775 1.00 85.62 169 ALA A O 1
ATOM 1410 N N . ILE A 1 170 ? 19.272 17.993 4.044 1.00 84.69 170 ILE A N 1
ATOM 1411 C CA . ILE A 1 170 ? 19.731 17.584 5.386 1.00 84.69 170 ILE A CA 1
ATOM 1412 C C . ILE A 1 170 ? 20.345 18.767 6.138 1.00 84.69 170 ILE A C 1
ATOM 1414 O O . ILE A 1 170 ? 20.050 18.983 7.314 1.00 84.69 170 ILE A O 1
ATOM 1418 N N . ARG A 1 171 ? 21.180 19.570 5.463 1.00 81.31 171 ARG A N 1
ATOM 1419 C CA . ARG A 1 171 ? 21.777 20.763 6.074 1.00 81.31 171 ARG A CA 1
ATOM 1420 C C . ARG A 1 171 ? 20.710 21.742 6.565 1.00 81.31 171 ARG A C 1
ATOM 1422 O O . ARG A 1 171 ? 20.919 22.366 7.600 1.00 81.31 171 ARG A O 1
ATOM 1429 N N . LYS A 1 172 ? 19.597 21.893 5.845 1.00 74.19 172 LYS A N 1
ATOM 1430 C CA . LYS A 1 172 ? 18.516 22.801 6.245 1.00 74.19 172 LYS A CA 1
ATOM 1431 C C . LYS A 1 172 ? 17.751 22.311 7.478 1.00 74.19 172 LYS A C 1
ATOM 1433 O O . LYS A 1 172 ? 17.450 23.131 8.337 1.00 74.19 172 LYS A O 1
ATOM 1438 N N . ASP A 1 173 ? 17.479 21.011 7.568 1.00 69.56 173 ASP A N 1
ATOM 1439 C CA . ASP A 1 173 ? 16.544 20.470 8.566 1.00 69.56 173 ASP A CA 1
ATOM 1440 C C . ASP A 1 173 ? 17.230 19.938 9.836 1.00 69.56 173 ASP A C 1
ATOM 1442 O O . ASP A 1 173 ? 16.616 19.902 10.900 1.00 69.56 173 ASP A O 1
ATOM 1446 N N . TYR A 1 174 ? 18.508 19.548 9.752 1.00 66.56 174 TYR A N 1
ATOM 1447 C CA . TYR A 1 174 ? 19.220 18.863 10.841 1.00 66.56 174 TYR A CA 1
ATOM 1448 C C . TYR A 1 174 ? 20.509 19.559 11.301 1.00 66.56 17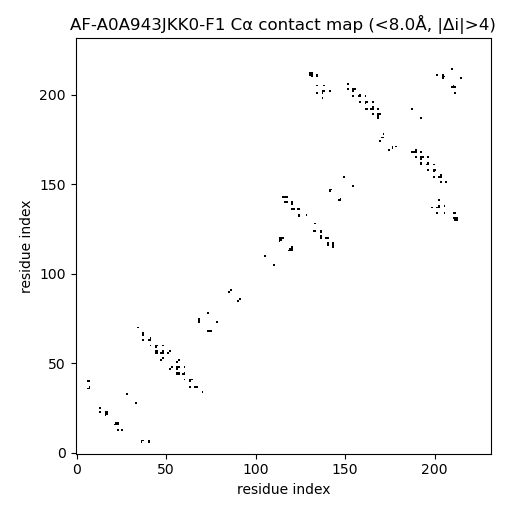4 TYR A C 1
ATOM 1450 O O . TYR A 1 174 ? 21.221 19.022 12.152 1.00 66.56 174 TYR A O 1
ATOM 1458 N N . THR A 1 175 ? 20.838 20.747 10.778 1.00 61.75 175 THR A N 1
ATOM 1459 C CA . THR A 1 175 ? 22.027 21.497 11.223 1.00 61.75 175 THR A CA 1
ATOM 1460 C C . THR A 1 175 ? 21.684 22.918 11.661 1.00 61.75 175 THR A C 1
ATOM 1462 O O . THR A 1 175 ? 20.852 23.583 11.058 1.00 61.75 175 THR A O 1
ATOM 1465 N N . ASN A 1 176 ? 22.395 23.429 12.671 1.00 58.75 176 ASN A N 1
ATOM 1466 C CA . ASN A 1 176 ? 22.288 24.824 13.129 1.00 58.75 176 ASN A CA 1
ATOM 1467 C C . ASN A 1 176 ? 23.066 25.812 12.232 1.00 58.75 176 ASN A C 1
ATOM 1469 O O . ASN A 1 176 ? 23.431 26.903 12.673 1.00 58.75 176 ASN A O 1
ATOM 1473 N N . MET A 1 177 ? 23.401 25.431 10.995 1.00 60.88 177 MET A N 1
ATOM 1474 C CA . MET A 1 177 ? 24.102 26.322 10.072 1.00 60.88 177 MET A CA 1
ATOM 1475 C C . MET A 1 177 ? 23.145 27.419 9.595 1.00 60.88 177 MET A C 1
ATOM 1477 O O . MET A 1 177 ? 22.025 27.129 9.192 1.00 60.88 177 MET A O 1
ATOM 1481 N N . GLY A 1 178 ? 23.583 28.681 9.627 1.00 55.81 178 GLY A N 1
ATOM 1482 C CA . GLY A 1 178 ? 22.752 29.824 9.244 1.00 55.81 178 GLY A CA 1
ATOM 1483 C C . GLY A 1 178 ? 22.243 29.718 7.804 1.00 55.81 178 GLY A C 1
ATOM 1484 O O . GLY A 1 178 ? 23.029 29.584 6.864 1.00 55.81 178 GLY A O 1
ATOM 1485 N N . ILE A 1 179 ? 20.924 29.786 7.636 1.00 58.53 179 ILE A N 1
ATOM 1486 C CA . ILE A 1 179 ? 20.250 29.775 6.336 1.00 58.53 179 ILE A CA 1
ATOM 1487 C C . ILE A 1 179 ? 19.732 31.185 6.070 1.00 58.53 179 ILE A C 1
ATOM 1489 O O . ILE A 1 179 ? 19.163 31.828 6.949 1.00 58.53 179 ILE A O 1
ATOM 1493 N N . ASP A 1 180 ? 19.927 31.661 4.844 1.00 57.91 180 ASP A N 1
ATOM 1494 C CA . ASP A 1 180 ? 19.315 32.896 4.364 1.00 57.91 180 ASP A CA 1
ATOM 1495 C C . ASP A 1 180 ? 17.785 32.731 4.335 1.00 57.91 180 ASP A C 1
ATOM 1497 O O . ASP A 1 180 ? 17.234 31.959 3.542 1.00 57.91 180 ASP A O 1
ATOM 1501 N N . SER A 1 181 ? 17.103 33.444 5.232 1.00 54.38 181 SER A N 1
ATOM 1502 C CA . SER A 1 181 ? 15.657 33.390 5.466 1.00 54.38 181 SER A CA 1
ATOM 1503 C C . SER A 1 181 ? 14.818 33.853 4.268 1.00 54.38 181 SER A C 1
ATOM 1505 O O . SER A 1 181 ? 13.614 33.604 4.236 1.00 54.38 181 SER A O 1
ATOM 1507 N N . SER A 1 182 ? 15.438 34.457 3.248 1.00 55.84 182 SER A N 1
ATOM 1508 C CA . SER A 1 182 ? 14.784 34.862 1.996 1.00 55.84 182 SER A CA 1
ATOM 1509 C C . SER A 1 182 ? 14.572 33.720 0.984 1.00 55.84 182 SER A C 1
ATOM 1511 O O . SER A 1 182 ? 13.849 33.900 0.006 1.00 55.84 182 SER A O 1
ATOM 1513 N N . LYS A 1 183 ? 15.149 32.527 1.212 1.00 52.69 183 LYS A N 1
ATOM 1514 C CA . LYS A 1 183 ? 15.042 31.347 0.319 1.00 52.69 183 LYS A CA 1
ATOM 1515 C C . LYS A 1 183 ? 14.100 30.249 0.835 1.00 52.69 183 LYS A C 1
ATOM 1517 O O . LYS A 1 183 ? 14.206 29.094 0.423 1.00 52.69 183 LYS A O 1
ATOM 1522 N N . LEU A 1 184 ? 13.183 30.601 1.737 1.00 52.41 184 LEU A N 1
ATOM 1523 C CA . LEU A 1 184 ? 12.266 29.675 2.414 1.00 52.41 184 LEU A CA 1
ATOM 1524 C C . LEU A 1 184 ? 11.070 29.211 1.552 1.00 52.41 184 LEU A C 1
ATOM 1526 O O . LEU A 1 184 ? 10.198 28.511 2.053 1.00 52.41 184 LEU A O 1
ATOM 1530 N N . SER A 1 185 ? 10.989 29.608 0.276 1.00 45.81 185 SER A N 1
ATOM 1531 C CA . SER A 1 185 ? 9.776 29.446 -0.542 1.00 45.81 185 SER A CA 1
ATOM 1532 C C . SER A 1 185 ? 9.637 28.108 -1.282 1.00 45.81 185 SER A C 1
ATOM 1534 O O . SER A 1 185 ? 8.662 27.930 -1.999 1.00 45.81 185 SER A O 1
ATOM 1536 N N . HIS A 1 186 ? 10.558 27.157 -1.108 1.00 48.69 186 HIS A N 1
ATOM 1537 C CA . HIS A 1 186 ? 10.389 25.777 -1.577 1.00 48.69 186 HIS A CA 1
ATOM 1538 C C . HIS A 1 186 ? 10.995 24.817 -0.552 1.00 48.69 186 HIS A C 1
ATOM 1540 O O . HIS A 1 186 ? 12.217 24.664 -0.464 1.00 48.69 186 HIS A O 1
ATOM 1546 N N . TYR A 1 187 ? 10.135 24.214 0.267 1.00 51.31 187 TYR A N 1
ATOM 1547 C CA . TYR A 1 187 ? 10.520 23.139 1.172 1.00 51.31 187 TYR A CA 1
ATOM 1548 C C . TYR A 1 187 ? 10.727 21.862 0.342 1.00 51.31 187 TYR A C 1
ATOM 1550 O O . TYR A 1 187 ? 9.769 21.252 -0.125 1.00 51.31 187 TYR A O 1
ATOM 1558 N N . THR A 1 188 ? 11.988 21.522 0.086 1.00 59.22 188 THR A N 1
ATOM 1559 C CA . THR A 1 188 ? 12.429 20.256 -0.518 1.00 59.22 188 THR A CA 1
ATOM 1560 C C . THR A 1 188 ? 12.408 19.181 0.570 1.00 59.22 188 THR A C 1
ATOM 1562 O O . THR A 1 188 ? 13.177 19.285 1.525 1.00 59.22 188 THR A O 1
ATOM 1565 N N . ASN A 1 189 ? 11.499 18.205 0.474 1.00 80.88 189 ASN A N 1
ATOM 1566 C CA . ASN A 1 189 ? 11.366 17.108 1.442 1.00 80.88 189 ASN A CA 1
ATOM 1567 C C . ASN A 1 189 ? 12.565 16.152 1.319 1.00 80.88 189 ASN A C 1
ATOM 1569 O O . ASN A 1 189 ? 12.792 15.618 0.239 1.00 80.88 189 ASN A O 1
ATOM 1573 N N . ILE A 1 190 ? 13.276 15.882 2.420 1.00 86.25 190 ILE A N 1
ATOM 1574 C CA . ILE A 1 190 ? 14.397 14.923 2.470 1.00 86.25 190 ILE A CA 1
ATOM 1575 C C . ILE A 1 190 ? 14.012 13.555 1.898 1.00 86.25 190 ILE A C 1
ATOM 1577 O O . ILE A 1 190 ? 14.833 12.923 1.240 1.00 86.25 190 ILE A O 1
ATOM 1581 N N . GLU A 1 191 ? 12.776 13.097 2.114 1.00 87.88 191 GLU A N 1
ATOM 1582 C CA . GLU A 1 191 ? 12.306 11.819 1.566 1.00 87.88 191 GLU A CA 1
ATOM 1583 C C . GLU A 1 191 ? 12.344 11.797 0.032 1.00 87.88 191 GLU A C 1
ATOM 1585 O O . GLU A 1 191 ? 12.717 10.778 -0.548 1.00 87.88 191 GLU A O 1
ATOM 1590 N N . ASN A 1 192 ? 12.012 12.919 -0.619 1.00 88.44 192 ASN A N 1
ATOM 1591 C CA . ASN A 1 192 ? 12.065 13.036 -2.076 1.00 88.44 192 ASN A CA 1
ATOM 1592 C C . ASN A 1 192 ? 13.516 12.997 -2.558 1.00 88.44 192 ASN A C 1
ATOM 1594 O O . ASN A 1 192 ? 13.843 12.193 -3.421 1.00 88.44 192 ASN A O 1
ATOM 1598 N N . GLU A 1 193 ? 14.401 13.763 -1.919 1.00 92.44 193 GLU A N 1
ATOM 1599 C CA . GLU A 1 193 ? 15.821 13.815 -2.291 1.00 92.44 193 GLU A CA 1
ATOM 1600 C C . GLU A 1 193 ? 16.515 12.450 -2.124 1.00 92.44 193 GLU A C 1
ATOM 1602 O O . GLU A 1 193 ? 17.342 12.040 -2.938 1.00 92.44 193 GLU A O 1
ATOM 1607 N N . ILE A 1 194 ? 16.161 11.693 -1.075 1.00 94.50 194 ILE A N 1
ATOM 1608 C CA . ILE A 1 194 ? 16.634 10.310 -0.898 1.00 94.50 194 ILE A CA 1
ATOM 1609 C C . ILE A 1 194 ? 16.145 9.428 -2.053 1.00 94.50 194 ILE A C 1
ATOM 1611 O O . ILE A 1 194 ? 16.913 8.606 -2.564 1.00 94.50 194 ILE A O 1
ATOM 1615 N N . ALA A 1 195 ? 14.879 9.573 -2.454 1.00 94.69 195 ALA A N 1
ATOM 1616 C CA . ALA A 1 195 ? 14.314 8.814 -3.561 1.00 94.69 195 ALA A CA 1
ATOM 1617 C C . ALA A 1 195 ? 14.998 9.159 -4.894 1.00 94.69 195 ALA A C 1
ATOM 1619 O O . ALA A 1 195 ? 15.322 8.241 -5.650 1.00 94.69 195 ALA A O 1
ATOM 1620 N N . ASP A 1 196 ? 15.291 10.432 -5.153 1.00 94.25 196 ASP A N 1
ATOM 1621 C CA . ASP A 1 196 ? 15.960 10.879 -6.376 1.00 94.25 196 ASP A CA 1
ATOM 1622 C C . ASP A 1 196 ? 17.395 10.335 -6.462 1.00 94.25 196 ASP A C 1
ATOM 1624 O O . ASP A 1 196 ? 17.757 9.692 -7.456 1.00 94.25 196 ASP A O 1
ATOM 1628 N N . VAL A 1 197 ? 18.171 10.420 -5.373 1.00 97.06 197 VAL A N 1
ATOM 1629 C CA . VAL A 1 197 ? 19.498 9.779 -5.280 1.00 97.06 197 VAL A CA 1
ATOM 1630 C C . VAL A 1 197 ? 19.408 8.280 -5.565 1.00 97.06 197 VAL A C 1
ATOM 1632 O O . VAL A 1 197 ? 20.214 7.729 -6.323 1.00 97.06 197 VAL A O 1
ATOM 1635 N N . PHE A 1 198 ? 18.423 7.600 -4.979 1.00 97.44 198 PHE A N 1
ATOM 1636 C CA . PHE A 1 198 ? 18.236 6.166 -5.164 1.00 97.44 198 PHE A CA 1
ATOM 1637 C C . PHE A 1 198 ? 17.871 5.799 -6.612 1.00 97.44 198 PHE A C 1
ATOM 1639 O O . PHE A 1 198 ? 18.416 4.837 -7.168 1.00 97.44 198 PHE A O 1
ATOM 1646 N N . ILE A 1 199 ? 16.986 6.567 -7.254 1.00 95.38 199 ILE A N 1
ATOM 1647 C CA . ILE A 1 199 ? 16.593 6.365 -8.653 1.00 95.38 199 ILE A CA 1
ATOM 1648 C C . ILE A 1 199 ? 17.809 6.530 -9.565 1.00 95.38 199 ILE A C 1
ATOM 165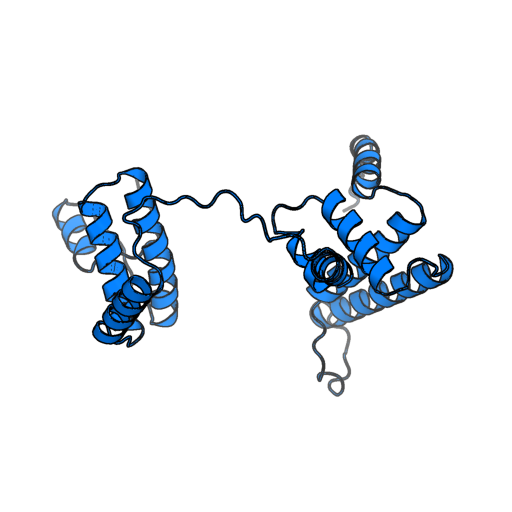0 O O . ILE A 1 199 ? 18.061 5.663 -10.410 1.00 95.38 199 ILE A O 1
ATOM 1654 N N . VAL A 1 200 ? 18.600 7.592 -9.386 1.00 94.69 200 VAL A N 1
ATOM 1655 C CA . VAL A 1 200 ? 19.770 7.845 -10.237 1.00 94.69 200 VAL A CA 1
ATOM 1656 C C . VAL A 1 200 ? 20.878 6.816 -9.991 1.00 94.69 200 VAL A C 1
ATOM 1658 O O . VAL A 1 200 ? 21.468 6.319 -10.955 1.00 94.69 200 VAL A O 1
ATOM 1661 N N . LEU A 1 201 ? 21.107 6.388 -8.745 1.00 97.25 201 LEU A N 1
ATOM 1662 C CA . LEU A 1 201 ? 22.015 5.275 -8.442 1.00 97.25 201 LEU A CA 1
ATOM 1663 C C . LEU A 1 201 ? 21.574 3.988 -9.155 1.00 97.25 201 LEU A C 1
ATOM 1665 O O . LEU A 1 201 ? 22.386 3.298 -9.773 1.00 97.25 201 LEU A O 1
ATOM 1669 N N . THR A 1 202 ? 20.276 3.691 -9.139 1.00 96.31 202 THR A N 1
ATOM 1670 C CA . THR A 1 202 ? 19.723 2.524 -9.839 1.00 96.31 202 THR A CA 1
ATOM 1671 C C . THR A 1 202 ? 19.900 2.639 -11.358 1.00 96.31 202 THR A C 1
ATOM 1673 O O . THR A 1 202 ? 20.168 1.640 -12.031 1.00 96.31 202 THR A O 1
ATOM 1676 N N . CYS A 1 203 ? 19.840 3.852 -11.920 1.00 94.38 203 CYS A N 1
ATOM 1677 C CA . CYS A 1 203 ? 20.165 4.096 -13.329 1.00 94.38 203 CYS A CA 1
ATOM 1678 C C . CYS A 1 203 ? 21.628 3.761 -13.648 1.00 94.38 203 CYS A C 1
ATOM 1680 O O . CYS A 1 203 ? 21.897 3.139 -14.679 1.00 94.38 203 CYS A O 1
ATOM 1682 N N . VAL A 1 204 ? 22.564 4.124 -12.763 1.00 94.94 204 VAL A N 1
ATOM 1683 C CA . VAL A 1 204 ? 23.983 3.750 -12.884 1.00 94.94 204 VAL A CA 1
ATOM 1684 C C . VAL A 1 204 ? 24.135 2.228 -12.871 1.00 94.94 204 VAL A C 1
ATOM 1686 O O . VAL A 1 204 ? 24.763 1.674 -13.774 1.00 94.94 204 VAL A O 1
ATOM 1689 N N . CYS A 1 205 ? 23.505 1.534 -11.917 1.00 95.69 205 CYS A N 1
ATOM 1690 C CA . CYS A 1 205 ? 23.523 0.070 -11.852 1.00 95.69 205 CYS A CA 1
ATOM 1691 C C . CYS A 1 205 ? 22.994 -0.569 -13.143 1.00 95.69 205 CYS A C 1
ATOM 1693 O O . CYS A 1 205 ? 23.643 -1.447 -13.707 1.00 95.69 205 CYS A O 1
ATOM 1695 N N . ASN A 1 206 ? 21.860 -0.085 -13.656 1.00 93.12 206 ASN A N 1
ATOM 1696 C CA . ASN A 1 206 ? 21.269 -0.575 -14.899 1.00 93.12 206 ASN A CA 1
ATOM 1697 C C . ASN A 1 206 ? 22.194 -0.383 -16.110 1.00 93.12 206 ASN A C 1
ATOM 1699 O O . ASN A 1 206 ? 22.350 -1.311 -16.899 1.00 93.12 206 ASN A O 1
ATOM 1703 N N . LYS A 1 207 ? 22.849 0.778 -16.241 1.00 91.31 207 LYS A N 1
ATOM 1704 C CA . LYS A 1 207 ? 23.803 1.044 -17.335 1.00 91.31 207 LYS A CA 1
ATOM 1705 C C . LYS A 1 207 ? 25.053 0.170 -17.264 1.00 91.31 207 LYS A C 1
ATOM 1707 O O . LYS A 1 207 ? 25.591 -0.206 -18.300 1.00 91.31 207 LYS A O 1
ATOM 1712 N N . LEU A 1 208 ? 25.498 -0.169 -16.057 1.00 92.50 208 LEU A N 1
ATOM 1713 C CA . LEU A 1 208 ? 26.643 -1.053 -15.828 1.00 92.50 208 LE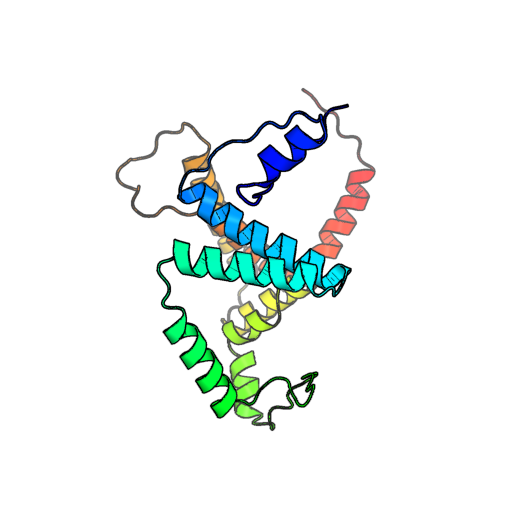U A CA 1
ATOM 1714 C C . LEU A 1 208 ? 26.266 -2.544 -15.822 1.00 92.50 208 LEU A C 1
ATOM 1716 O O . LEU A 1 208 ? 27.133 -3.384 -15.587 1.00 92.50 208 LEU A O 1
ATOM 1720 N N . ASN A 1 209 ? 24.995 -2.878 -16.076 1.00 92.44 209 ASN A N 1
ATOM 1721 C CA . ASN A 1 209 ? 24.455 -4.236 -16.002 1.00 92.44 209 ASN A CA 1
ATOM 1722 C C . ASN A 1 209 ? 24.702 -4.914 -14.636 1.00 92.44 209 ASN A C 1
ATOM 1724 O O . ASN A 1 209 ? 25.080 -6.083 -14.548 1.00 92.44 209 ASN A O 1
ATOM 1728 N N . ILE A 1 210 ? 24.513 -4.154 -13.556 1.00 93.62 210 ILE A N 1
ATOM 1729 C CA . ILE A 1 210 ? 24.661 -4.599 -12.168 1.00 93.62 210 ILE A CA 1
ATOM 1730 C C . ILE A 1 210 ? 23.271 -4.776 -11.556 1.00 93.62 210 ILE A C 1
ATOM 1732 O O . ILE A 1 210 ? 22.485 -3.830 -11.516 1.00 93.62 210 ILE A O 1
ATOM 1736 N N . ASN A 1 211 ? 22.979 -5.962 -11.018 1.00 96.25 211 ASN A N 1
ATOM 1737 C CA . ASN A 1 211 ? 21.832 -6.158 -10.133 1.00 96.25 211 ASN A CA 1
ATOM 1738 C C . ASN A 1 211 ? 22.160 -5.579 -8.743 1.00 96.25 211 ASN A C 1
ATOM 1740 O O . ASN A 1 211 ? 23.127 -6.002 -8.103 1.00 96.25 211 ASN A O 1
ATOM 1744 N N . LEU A 1 212 ? 21.386 -4.586 -8.294 1.00 95.56 212 LEU A N 1
ATOM 1745 C CA . LEU A 1 212 ? 21.665 -3.850 -7.061 1.00 95.56 212 LEU A CA 1
ATOM 1746 C C . LEU A 1 212 ? 21.496 -4.733 -5.819 1.00 95.56 212 LEU A C 1
ATOM 1748 O O . LEU A 1 212 ? 22.337 -4.679 -4.920 1.00 95.56 212 LEU A O 1
ATOM 1752 N N . PHE A 1 213 ? 20.457 -5.573 -5.780 1.00 95.62 213 PHE A N 1
ATOM 1753 C CA . PHE A 1 213 ? 20.227 -6.488 -4.661 1.00 95.62 213 PHE A CA 1
ATOM 1754 C C . PHE A 1 213 ? 21.392 -7.467 -4.500 1.00 95.62 213 PHE A C 1
ATOM 1756 O O . PHE A 1 213 ? 21.954 -7.584 -3.412 1.00 95.62 213 PHE A O 1
ATOM 1763 N N . ASP A 1 214 ? 21.809 -8.113 -5.589 1.00 93.88 214 ASP A N 1
ATOM 1764 C CA . ASP A 1 214 ? 22.919 -9.065 -5.580 1.00 93.88 214 ASP A CA 1
ATOM 1765 C C . ASP A 1 214 ? 24.239 -8.394 -5.186 1.00 93.88 214 ASP A C 1
ATOM 1767 O O . ASP A 1 214 ? 25.030 -8.970 -4.432 1.00 93.88 214 ASP A O 1
ATOM 1771 N N . ALA A 1 215 ? 24.477 -7.164 -5.657 1.00 94.19 215 ALA A N 1
ATOM 1772 C CA . ALA A 1 215 ? 25.661 -6.387 -5.306 1.00 94.19 215 ALA A CA 1
ATOM 1773 C C . ALA A 1 215 ? 25.715 -6.081 -3.800 1.00 94.19 215 ALA A C 1
ATOM 1775 O O . ALA A 1 215 ? 26.743 -6.328 -3.162 1.00 94.19 215 ALA A O 1
ATOM 1776 N N . VAL A 1 216 ? 24.606 -5.606 -3.222 1.00 95.31 216 VAL A N 1
ATOM 1777 C CA . VAL A 1 216 ? 24.485 -5.352 -1.777 1.00 95.31 216 VAL A CA 1
ATOM 1778 C C . VAL A 1 216 ? 24.620 -6.653 -0.990 1.00 95.31 216 VAL A C 1
ATOM 1780 O O . VAL A 1 216 ? 25.410 -6.727 -0.054 1.00 95.31 216 VAL A O 1
ATOM 1783 N N . TYR A 1 217 ? 23.921 -7.712 -1.395 1.00 92.38 217 TYR A N 1
ATOM 1784 C CA . TYR A 1 217 ? 23.945 -9.002 -0.711 1.00 92.38 217 TYR A CA 1
ATOM 1785 C C . TYR A 1 217 ? 25.345 -9.629 -0.693 1.00 92.38 217 TYR A C 1
ATOM 1787 O O . TYR A 1 217 ? 25.810 -10.117 0.342 1.00 92.38 217 TYR A O 1
ATOM 1795 N N . LYS A 1 218 ? 26.062 -9.578 -1.822 1.00 93.62 218 LYS A N 1
ATOM 1796 C CA . LYS A 1 218 ? 27.462 -10.011 -1.903 1.00 93.62 218 LYS A CA 1
ATOM 1797 C C . LYS A 1 218 ? 28.354 -9.173 -0.987 1.00 93.62 218 LYS A C 1
ATOM 1799 O O . LYS A 1 218 ? 29.187 -9.737 -0.278 1.00 93.62 218 LYS A O 1
ATOM 1804 N N . LYS A 1 219 ? 28.167 -7.849 -0.974 1.00 92.00 219 LYS A N 1
ATOM 1805 C CA . LYS A 1 219 ? 28.927 -6.938 -0.112 1.00 92.00 219 LYS A CA 1
ATOM 1806 C C . LYS A 1 219 ? 28.687 -7.220 1.370 1.00 92.00 219 LYS A C 1
ATOM 1808 O O . LYS A 1 219 ? 29.646 -7.252 2.139 1.00 92.00 219 LYS A O 1
ATOM 1813 N N . GLU A 1 220 ? 27.447 -7.485 1.761 1.00 93.00 220 GLU A N 1
ATOM 1814 C CA . GLU A 1 220 ? 27.098 -7.781 3.149 1.00 93.00 220 GLU A CA 1
ATOM 1815 C C . GLU A 1 220 ? 27.661 -9.117 3.630 1.00 93.00 220 GLU A C 1
ATOM 1817 O O . GLU A 1 220 ? 28.173 -9.196 4.746 1.00 93.00 220 GLU A O 1
ATOM 1822 N N . LYS A 1 221 ? 27.710 -10.144 2.772 1.00 92.31 221 LYS A N 1
ATOM 1823 C CA . LYS A 1 221 ? 28.431 -11.388 3.096 1.00 92.31 221 LYS A CA 1
ATOM 1824 C C . LYS A 1 221 ? 29.891 -11.140 3.468 1.00 92.31 221 LYS A C 1
ATOM 1826 O O . LYS A 1 221 ? 30.400 -11.774 4.388 1.00 92.31 221 LYS A O 1
ATOM 1831 N N . GLU A 1 222 ? 30.562 -10.219 2.779 1.00 89.94 222 GLU A N 1
ATOM 1832 C CA . GLU A 1 222 ? 31.922 -9.813 3.138 1.00 89.94 222 GLU A CA 1
ATOM 1833 C C . GLU A 1 222 ? 31.938 -8.998 4.442 1.00 89.94 222 GLU A C 1
ATOM 1835 O O . GLU A 1 222 ? 32.796 -9.229 5.292 1.00 89.94 222 GLU A O 1
ATOM 1840 N N . ASN A 1 223 ? 31.004 -8.059 4.632 1.00 88.81 223 ASN A N 1
ATOM 1841 C CA . ASN A 1 223 ? 30.960 -7.183 5.809 1.00 88.81 223 ASN A CA 1
ATOM 1842 C C . ASN A 1 223 ? 30.712 -7.940 7.120 1.00 88.81 223 ASN A C 1
ATOM 1844 O O . ASN A 1 223 ? 31.315 -7.588 8.131 1.00 88.81 223 ASN A O 1
ATOM 1848 N N . VAL A 1 224 ? 29.914 -9.012 7.098 1.00 89.00 224 VAL A N 1
ATOM 1849 C CA . VAL A 1 224 ? 29.678 -9.890 8.261 1.00 89.00 224 VAL A CA 1
ATOM 1850 C C . VAL A 1 224 ? 30.972 -10.542 8.761 1.00 89.00 224 VAL A C 1
ATOM 1852 O O . VAL A 1 224 ? 31.105 -10.842 9.945 1.00 89.00 224 VAL A O 1
ATOM 1855 N N . THR A 1 225 ? 31.959 -10.734 7.883 1.00 84.69 225 THR A N 1
ATOM 1856 C CA . THR A 1 225 ? 33.264 -11.297 8.268 1.00 84.69 225 THR A CA 1
ATOM 1857 C C . THR A 1 225 ? 34.234 -10.258 8.838 1.00 84.69 225 THR A C 1
ATOM 1859 O O . THR A 1 225 ? 35.300 -10.621 9.337 1.00 84.69 225 THR A O 1
ATOM 1862 N N . ARG A 1 226 ? 33.887 -8.964 8.792 1.00 84.38 226 ARG A N 1
ATOM 1863 C CA . ARG A 1 226 ? 34.739 -7.874 9.280 1.00 84.38 226 ARG A CA 1
ATOM 1864 C C . ARG A 1 226 ? 34.485 -7.617 10.762 1.00 84.38 226 ARG A C 1
ATOM 1866 O O . ARG A 1 226 ? 33.344 -7.522 11.205 1.00 84.38 226 ARG A O 1
ATOM 1873 N N . LYS A 1 227 ? 35.563 -7.435 11.525 1.00 75.06 227 LYS A N 1
ATOM 1874 C CA . LYS A 1 227 ? 35.488 -6.835 12.861 1.00 75.06 227 LYS A CA 1
ATOM 1875 C C . LYS A 1 227 ? 35.568 -5.323 12.711 1.00 75.06 227 LYS A C 1
ATOM 1877 O O . LYS A 1 227 ? 36.519 -4.814 12.128 1.00 75.06 227 LYS A O 1
ATOM 1882 N N . TRP A 1 228 ? 34.553 -4.636 13.213 1.00 73.75 228 TRP A N 1
ATOM 1883 C CA . TRP A 1 228 ? 34.509 -3.183 13.259 1.00 73.75 228 TRP A CA 1
ATOM 1884 C C . TRP A 1 228 ? 34.944 -2.755 14.656 1.00 73.75 228 TRP A C 1
ATOM 1886 O O . TRP A 1 228 ? 34.211 -2.985 15.619 1.00 73.75 228 TRP A O 1
ATOM 1896 N N . ASP A 1 229 ? 36.133 -2.170 14.773 1.00 64.69 229 ASP A N 1
ATOM 1897 C CA . ASP A 1 229 ? 36.541 -1.533 16.021 1.00 64.69 229 ASP A CA 1
ATOM 1898 C C . ASP A 1 229 ? 35.729 -0.248 16.181 1.00 64.69 229 ASP A C 1
ATOM 1900 O O . ASP A 1 229 ? 35.844 0.694 15.393 1.00 64.69 229 ASP A O 1
ATOM 1904 N N . LYS A 1 230 ? 34.857 -0.229 17.191 1.00 61.84 230 LYS A N 1
ATOM 1905 C CA . LYS A 1 230 ? 34.227 1.005 17.648 1.00 61.84 230 LYS A CA 1
ATOM 1906 C C . LYS A 1 230 ? 35.271 1.768 18.450 1.00 61.84 230 LYS A C 1
ATOM 1908 O O . LYS A 1 230 ? 35.447 1.503 19.634 1.00 61.84 230 LYS A O 1
ATOM 1913 N N . ASN A 1 231 ? 35.963 2.692 17.799 1.00 54.28 231 ASN A N 1
ATOM 1914 C CA . ASN A 1 231 ? 36.559 3.793 18.537 1.00 54.28 231 ASN A CA 1
ATOM 1915 C C . ASN A 1 231 ? 35.398 4.724 18.904 1.00 54.28 231 ASN A C 1
ATOM 1917 O O . ASN A 1 231 ? 34.846 5.385 18.023 1.00 54.28 231 ASN A O 1
ATOM 1921 N N . GLU A 1 232 ? 34.963 4.636 20.163 1.00 48.59 232 GLU A N 1
ATOM 1922 C CA . GLU A 1 232 ? 34.104 5.643 20.802 1.00 48.59 232 GLU A CA 1
ATOM 1923 C C . GLU A 1 232 ? 34.766 7.026 20.786 1.00 48.59 232 GLU A C 1
ATOM 1925 O O . GLU A 1 232 ? 36.013 7.094 20.919 1.00 48.59 232 GLU A O 1
#

Solvent-accessible surface area (backbone atoms only — not comparable to full-atom values): 14201 Å² total; per-residue (Å²): 138,87,86,88,81,94,71,81,74,64,90,62,52,64,60,53,42,42,75,72,76,43,88,84,88,87,80,86,72,54,72,73,59,40,56,56,40,49,58,50,44,42,53,50,31,48,52,49,20,73,72,68,69,39,73,66,36,49,52,49,36,51,49,46,52,51,52,49,32,63,75,68,72,50,62,65,66,59,53,50,51,52,51,52,51,46,33,72,74,74,49,68,78,84,79,69,80,75,86,87,78,82,85,72,79,86,51,69,72,58,56,56,54,36,65,59,33,65,74,48,51,50,75,78,56,60,99,82,58,48,71,66,58,51,50,52,48,52,53,51,43,37,48,63,72,66,52,66,83,57,55,68,69,60,51,51,51,50,35,52,48,32,47,49,50,29,51,52,32,48,43,67,77,76,42,95,65,90,71,72,79,90,67,71,88,67,86,67,55,57,70,56,32,53,49,49,31,50,53,40,48,48,50,52,30,56,77,71,73,44,62,65,65,61,52,51,54,55,50,47,63,56,52,72,74,54,86,79,84,81,81,126

Mean predicted aligned error: 17.03 Å

Sequence (232 aa):
MIYKYNKLVRDKIPEEIEKQGKKCKYEILDDEKYSKELDKKLLEEVNEYISDHSEKEMADVQEVLKAIIKYRDIDENRVEELRK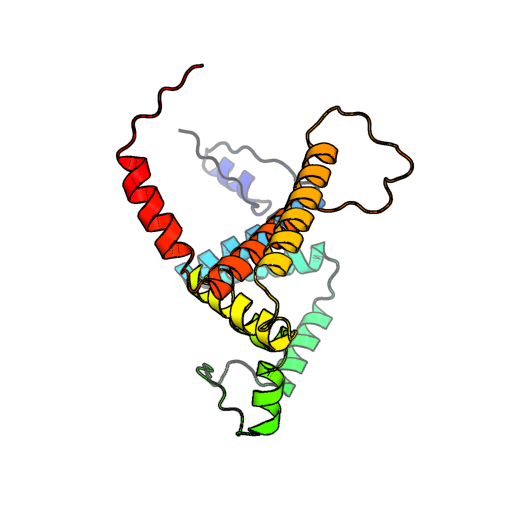AKEKQKGGFYNKIYLTEVLEGKNEEQEQNKINTQEGLLTNIDKSSTLNELQEYIRSVIRIRGFEKQEIEKTMLLLLEETGELAKAIRKDYTNMGIDSSKLSHYTNIENEIADVFIVLTCVCNKLNINLFDAVYKKEKENVTRKWDKNE

Foldseek 3Di:
DDDDDDADDDPCPQVVCVVVVHHDDDDDDDLVVVLVRLVVQLVVLVVVCVVPVDPVSVVSNVVSVVVNCVSVVHDPVVVVVVVVVCCVVPNDCVVVDDDPDDDDDDPVVVLVVLLLDLNSLPVVDDPPDDLQSVLVSLQSNCVSVVNNPPDLVVLVVQLVVLVVVLVVLCCVPPHPPDDDPVPPPDNDDNVVSVVSNVSSVSVSCVNVVHDPVVVVVVVVVVVVVDDDDPPD

Secondary structure (DSSP, 8-state):
------S---TTHHHHHHHTT------PPPHHHHHHHHHHHHHHHHHHHHHH--HHHHHHHHHHHHHHHHHTT--HHHHHHHHHHHHHHH--GGG------------HHHHHHHHTSHHHHHTT--TT--HHHHHHHHHHHHHHTT-TT--HHHHHHHHHHHHHHHHHHHHHHH------GGGTT----HHHHHHHHHHHHHHHHHHTT--HHHHHHHHHHHHTT-------